Protein AF-K1RQH1-F1 (afdb_monomer_lite)

Secondary structure (DSSP, 8-state):
--TTS-EEEEEEEPPPTTS-TTTTTTEEEEEE--BTTB---PPPTTEEEEEES---PPPPP-PPPPPP-PPPPS---------HHHHHTTTT--TTEEEEES-EEEEEETTEEEEEE---TTTPPPPSS-PPSSEEEES-TT--SEEEEEEE---STT-EEEEEEEEEEGGGTEEEEEEEEETTSEEEEEETTEEEEEEE-TT--TTS-EEEEEEEETTEEEEE-

Radius of gyration: 27.25 Å; chains: 1; bounding box: 56×39×83 Å

Sequence (225 aa):
AKADNEVYVWETRGPDEGQEYNANYFKKISTVTPENGKYSVTIKPYSMITVSTLNISEPEFDVPQESDNKLLSLPYTDDFGYSDEFLSSRGNAPLYTTDEGGAFEVAEKNGEKVLVQKITKDIKANEWGGTPDPTTNFGDDRWYNYSVSADILTDGKDSYAGVGLRYILADSGRSGYSVTLYENGNWNFFGGKKKVLDGNIAHFDSSKWHNVKISALNNDITVSV

Foldseek 3Di:
DPLFAKKWKWKFAADDPPDDGRNRHGHGPDIFGDDVSDTDDDDDPRIDIDIGSDDDDRDDDPDPDPDPPDFDDPPDDDQLQDDPVVCVVPVQDDPAKDKLAADWGFDDDPNGTDTDRDDDPVNDDDDPDDGADTAMDGGDLPDAWWKDKDWDAADDDFGKDWDAANADDSNHRWGCWMKMATLQQKIFIDRTPDGDDIDGDPPDDNRDIDMWMWTDDHPDIDIDD

Structure (mmCIF, N/CA/C/O backbone):
data_AF-K1RQH1-F1
#
_entry.id   AF-K1RQH1-F1
#
loop_
_atom_site.group_PDB
_atom_site.id
_atom_site.type_symbol
_atom_site.label_atom_id
_atom_site.label_alt_id
_atom_site.label_comp_id
_atom_site.label_asym_id
_atom_site.label_entity_id
_atom_site.label_seq_id
_atom_site.pdbx_PDB_ins_code
_atom_site.Cartn_x
_atom_site.Cartn_y
_atom_site.Cartn_z
_atom_site.occupancy
_atom_site.B_iso_or_equiv
_atom_site.auth_seq_id
_atom_site.auth_comp_id
_atom_site.auth_asym_id
_atom_site.auth_atom_id
_atom_site.pdbx_PDB_model_num
ATOM 1 N N . ALA A 1 1 ? -9.404 2.839 48.503 1.00 55.34 1 ALA A N 1
ATOM 2 C CA . ALA A 1 1 ? -10.861 3.061 48.412 1.00 55.34 1 ALA A CA 1
ATOM 3 C C . ALA A 1 1 ? -11.430 3.085 49.826 1.00 55.34 1 ALA A C 1
ATOM 5 O O . ALA A 1 1 ? -10.992 2.271 50.632 1.00 55.34 1 ALA A O 1
ATOM 6 N N . LYS A 1 2 ? -12.318 4.029 50.166 1.00 65.19 2 LYS A N 1
ATOM 7 C CA . LYS A 1 2 ? -13.049 3.958 51.442 1.00 65.19 2 LYS A CA 1
ATOM 8 C C . LYS A 1 2 ? -14.088 2.848 51.299 1.00 65.19 2 LYS A C 1
ATOM 10 O O . LYS A 1 2 ? -14.784 2.829 50.290 1.00 65.19 2 LYS A O 1
ATOM 15 N N . ALA A 1 3 ? -14.144 1.924 52.256 1.00 68.62 3 ALA A N 1
ATOM 16 C CA . ALA A 1 3 ? -15.011 0.745 52.186 1.00 68.62 3 ALA A CA 1
ATOM 17 C C . ALA A 1 3 ? -16.508 1.095 52.060 1.00 68.62 3 ALA A C 1
ATOM 19 O O . ALA A 1 3 ? -17.267 0.269 51.564 1.00 68.62 3 ALA A O 1
ATOM 20 N N . ASP A 1 4 ? -16.882 2.327 52.422 1.00 80.81 4 ASP A N 1
ATOM 21 C CA . ASP A 1 4 ? -18.266 2.806 52.506 1.00 80.81 4 ASP A CA 1
ATOM 22 C C . ASP A 1 4 ? -18.721 3.658 51.306 1.00 80.81 4 ASP A C 1
ATOM 24 O O . ASP A 1 4 ? -19.845 4.154 51.295 1.00 80.81 4 ASP A O 1
ATOM 28 N N . ASN A 1 5 ? -17.862 3.882 50.306 1.00 87.94 5 ASN A N 1
ATOM 29 C CA . ASN A 1 5 ? -18.238 4.683 49.139 1.00 87.94 5 ASN A CA 1
ATOM 30 C C . ASN A 1 5 ? -19.144 3.888 48.193 1.00 87.94 5 ASN A C 1
ATOM 32 O O . ASN A 1 5 ? -18.933 2.700 47.985 1.00 87.94 5 ASN A O 1
ATOM 36 N N . GLU A 1 6 ? -20.089 4.551 47.530 1.00 93.44 6 GLU A N 1
ATOM 37 C CA . GLU A 1 6 ? -20.757 3.927 46.388 1.00 93.44 6 GLU A CA 1
ATOM 38 C C . GLU A 1 6 ? -19.758 3.609 45.264 1.00 93.44 6 GLU A C 1
ATOM 40 O O . GLU A 1 6 ? -18.753 4.304 45.063 1.00 93.44 6 GLU A O 1
ATOM 45 N N . VAL A 1 7 ? -20.042 2.536 44.530 1.00 94.31 7 VAL A N 1
ATOM 46 C CA . VAL A 1 7 ? -19.315 2.161 43.317 1.00 94.31 7 VAL A CA 1
ATOM 47 C C . VAL A 1 7 ? -20.244 2.205 42.118 1.00 94.31 7 VAL A C 1
ATOM 49 O O . VAL A 1 7 ? -21.423 1.864 42.194 1.00 94.31 7 VAL A O 1
ATOM 52 N N . TYR A 1 8 ? -19.692 2.593 40.982 1.00 95.25 8 TYR A N 1
ATOM 53 C CA . TYR A 1 8 ? -20.368 2.628 39.699 1.00 95.25 8 TYR A CA 1
ATOM 54 C C . TYR A 1 8 ? -19.934 1.415 38.892 1.00 95.25 8 TYR A C 1
ATOM 56 O O . TYR A 1 8 ? -18.738 1.144 38.740 1.00 95.25 8 TYR A O 1
ATOM 64 N N . VAL A 1 9 ? -20.925 0.677 38.410 1.00 95.81 9 VAL A N 1
ATOM 65 C CA . VAL A 1 9 ? -20.746 -0.548 37.641 1.00 95.81 9 VAL A CA 1
ATOM 66 C C . VAL A 1 9 ? -20.992 -0.222 36.179 1.00 95.81 9 VAL A C 1
ATOM 68 O O . VAL A 1 9 ? -22.087 0.199 35.795 1.00 95.81 9 VAL A O 1
ATOM 71 N N . TRP A 1 10 ? -19.959 -0.427 35.379 1.00 96.44 10 TRP A N 1
ATOM 72 C CA . TRP A 1 10 ? -19.958 -0.208 33.942 1.00 96.44 10 TRP A CA 1
ATOM 73 C C . TRP A 1 10 ? -19.873 -1.551 33.234 1.00 96.44 10 TRP A C 1
ATOM 75 O O . TRP A 1 10 ? -19.055 -2.388 33.613 1.00 96.44 10 TRP A O 1
ATOM 85 N N . GLU A 1 11 ? -20.706 -1.753 32.222 1.00 95.56 11 GLU A N 1
ATOM 86 C CA . GLU A 1 11 ? -20.748 -2.955 31.400 1.00 95.56 11 GLU A CA 1
ATOM 87 C C . GLU A 1 11 ? -20.271 -2.651 29.984 1.00 95.56 11 GLU A C 1
ATOM 89 O O . GLU A 1 11 ? -20.586 -1.620 29.396 1.00 95.56 11 GLU A O 1
ATOM 94 N N . THR A 1 12 ? -19.513 -3.584 29.425 1.00 95.25 12 THR A N 1
ATOM 95 C CA . THR A 1 12 ? -19.355 -3.732 27.981 1.00 95.25 12 THR A CA 1
ATOM 96 C C . THR A 1 12 ? -19.794 -5.135 27.609 1.00 95.25 12 THR A C 1
ATOM 98 O O . THR A 1 12 ? -19.252 -6.116 28.125 1.00 95.25 12 THR A O 1
ATOM 101 N N . ARG A 1 13 ? -20.786 -5.226 26.728 1.00 95.06 13 ARG A N 1
ATOM 102 C CA . ARG A 1 13 ? -21.344 -6.486 26.231 1.00 95.06 13 ARG A CA 1
ATOM 103 C C . ARG A 1 13 ? -21.736 -6.321 24.765 1.00 95.06 13 ARG A C 1
ATOM 105 O O . ARG A 1 13 ? -21.955 -5.203 24.305 1.00 95.06 13 ARG A O 1
ATOM 112 N N . GLY A 1 14 ? -21.822 -7.432 24.038 1.00 93.12 14 GLY A N 1
ATOM 113 C CA . GLY A 1 14 ? -22.425 -7.442 22.705 1.00 93.12 14 GLY A CA 1
ATOM 114 C C . GLY A 1 14 ? -23.906 -7.018 22.715 1.00 93.12 14 GLY A C 1
ATOM 115 O O . GLY A 1 14 ? -24.522 -6.919 23.786 1.00 93.12 14 GLY A O 1
ATOM 116 N N . PRO A 1 15 ? -24.483 -6.757 21.534 1.00 93.69 15 PRO A N 1
ATOM 117 C CA . PRO A 1 15 ? -25.890 -6.400 21.396 1.00 93.69 15 PRO A CA 1
ATOM 118 C C . PRO A 1 15 ? -26.807 -7.583 21.734 1.00 93.69 15 PRO A C 1
ATOM 120 O O . PRO A 1 15 ? -26.450 -8.743 21.523 1.00 93.69 15 PRO A O 1
ATOM 123 N N . ASP A 1 16 ? -27.999 -7.281 22.244 1.00 93.56 16 ASP A N 1
ATOM 124 C CA . ASP A 1 16 ? -29.121 -8.222 22.224 1.00 93.56 16 ASP A CA 1
ATOM 125 C C . ASP A 1 16 ? -29.748 -8.276 20.816 1.00 93.56 16 ASP A C 1
ATOM 127 O O . ASP A 1 16 ? -29.471 -7.434 19.959 1.00 93.56 16 ASP A O 1
ATOM 131 N N . GLU A 1 17 ? -30.607 -9.265 20.561 1.00 94.25 17 GLU A N 1
ATOM 132 C CA . GLU A 1 17 ? -31.289 -9.403 19.269 1.00 94.25 17 GLU A CA 1
ATOM 133 C C . GLU A 1 17 ? -32.070 -8.124 18.908 1.00 94.25 17 GLU A C 1
ATOM 135 O O . GLU A 1 17 ? -32.876 -7.625 19.694 1.00 94.25 17 GLU A O 1
ATOM 140 N N . GLY A 1 18 ? -31.811 -7.587 17.711 1.00 94.81 18 GLY A N 1
ATOM 141 C CA . GLY A 1 18 ? -32.443 -6.365 17.205 1.00 94.81 18 GLY A CA 1
ATOM 142 C C . GLY A 1 18 ? -31.829 -5.049 17.699 1.00 94.81 18 GLY A C 1
ATOM 143 O O . GLY A 1 18 ? -32.334 -3.990 17.335 1.00 94.81 18 GLY A O 1
ATOM 144 N N . GLN A 1 19 ? -30.764 -5.087 18.506 1.00 93.06 19 GLN A N 1
ATOM 145 C CA . GLN A 1 19 ? -30.008 -3.891 18.881 1.00 93.06 19 GLN A CA 1
ATOM 146 C C . GLN A 1 19 ? -28.896 -3.574 17.873 1.00 93.06 19 GLN A C 1
ATOM 148 O O . GLN A 1 19 ? -28.328 -4.469 17.248 1.00 93.06 19 GLN A O 1
ATOM 153 N N . GLU A 1 20 ? -28.539 -2.291 17.786 1.00 88.69 20 GLU A N 1
ATOM 154 C CA . GLU A 1 20 ? -27.320 -1.832 17.112 1.00 88.69 20 GLU A CA 1
ATOM 155 C C . GLU A 1 20 ? -26.074 -2.490 17.718 1.00 88.69 20 GLU A C 1
ATOM 157 O O . GLU A 1 20 ? -26.022 -2.735 18.927 1.00 88.69 20 GLU A O 1
ATOM 162 N N . TYR A 1 21 ? -25.041 -2.724 16.903 1.00 86.94 21 TYR A N 1
ATOM 163 C CA . TYR A 1 21 ? -23.868 -3.522 17.291 1.00 86.94 21 TYR A CA 1
ATOM 164 C C . TYR A 1 21 ? -23.145 -3.022 18.559 1.00 86.94 21 TYR A C 1
ATOM 166 O O . TYR A 1 21 ? -22.514 -3.807 19.268 1.00 86.94 21 TYR A O 1
ATOM 174 N N . ASN A 1 22 ? -23.237 -1.723 18.858 1.00 87.56 22 ASN A N 1
ATOM 175 C CA . ASN A 1 22 ? -22.587 -1.057 19.986 1.00 87.56 22 ASN A CA 1
ATOM 176 C C . ASN A 1 22 ? -23.551 -0.671 21.127 1.00 87.56 22 ASN A C 1
ATOM 178 O O . ASN A 1 22 ? -23.138 0.034 22.049 1.00 87.56 22 ASN A O 1
ATOM 182 N N . ALA A 1 23 ? -24.811 -1.123 21.112 1.00 90.62 23 ALA A N 1
ATOM 183 C CA . ALA A 1 23 ? -25.846 -0.667 22.049 1.00 90.62 23 ALA A CA 1
ATOM 184 C C . ALA A 1 23 ? -25.471 -0.820 23.538 1.00 90.62 23 ALA A C 1
ATOM 186 O O . ALA A 1 23 ? -25.863 0.007 24.362 1.00 90.62 23 ALA A O 1
ATOM 187 N N . ASN A 1 24 ? -24.677 -1.842 23.876 1.00 92.44 24 ASN A N 1
ATOM 188 C CA . ASN A 1 24 ? -24.220 -2.134 25.239 1.00 92.44 24 ASN A CA 1
ATOM 189 C C . ASN A 1 24 ? -22.718 -1.841 25.448 1.00 92.44 24 ASN A C 1
ATOM 191 O O . ASN A 1 24 ? -22.107 -2.360 26.387 1.00 92.44 24 ASN A O 1
ATOM 195 N N . TYR A 1 25 ? -22.098 -1.040 24.574 1.00 91.75 25 TYR A N 1
ATOM 196 C CA . TYR A 1 25 ? -20.694 -0.652 24.700 1.00 91.75 25 TYR A CA 1
ATOM 197 C C . TYR A 1 25 ? -20.517 0.411 25.791 1.00 91.75 25 TYR A C 1
ATOM 199 O O . TYR A 1 25 ? -21.088 1.497 25.707 1.00 91.75 25 TYR A O 1
ATOM 207 N N . PHE A 1 26 ? -19.712 0.085 26.807 1.00 93.31 26 PHE A N 1
ATOM 208 C CA . PHE A 1 26 ? -19.302 0.980 27.894 1.00 93.31 26 PHE A CA 1
ATOM 209 C C . PHE A 1 26 ? -20.457 1.747 28.577 1.00 93.31 26 PHE A C 1
ATOM 211 O O . PHE A 1 26 ? -20.407 2.962 28.763 1.00 93.31 26 PHE A O 1
ATOM 218 N N . LYS A 1 27 ? -21.506 1.025 28.984 1.00 92.31 27 LYS A N 1
ATOM 219 C CA . LYS A 1 27 ? -22.708 1.588 29.619 1.00 92.31 27 LYS A CA 1
ATOM 220 C C . LYS A 1 27 ? -22.644 1.507 31.137 1.00 92.31 27 LYS A C 1
ATOM 222 O O . LYS A 1 27 ? -22.298 0.467 31.696 1.00 92.31 27 LYS A O 1
ATOM 227 N N . LYS A 1 28 ? -23.049 2.569 31.835 1.00 94.38 28 LYS A N 1
ATOM 228 C CA . LYS A 1 28 ? -23.265 2.507 33.288 1.00 94.38 28 LYS A CA 1
ATOM 229 C C . LYS A 1 28 ? -24.560 1.746 33.566 1.00 94.38 28 LYS A C 1
ATOM 231 O O . LYS A 1 28 ? -25.640 2.244 33.271 1.00 94.38 28 LYS A O 1
ATOM 236 N N . ILE A 1 29 ? -24.460 0.559 34.157 1.00 94.56 29 ILE A N 1
ATOM 237 C CA . ILE A 1 29 ? -25.626 -0.311 34.387 1.00 94.56 29 ILE A CA 1
ATOM 238 C C . ILE A 1 29 ? -26.188 -0.214 35.805 1.00 94.56 29 ILE A C 1
ATOM 240 O O . ILE A 1 29 ? -27.363 -0.501 36.019 1.00 94.56 29 ILE A O 1
ATOM 244 N N . SER A 1 30 ? -25.372 0.191 36.782 1.00 94.06 30 SER A N 1
ATOM 245 C CA . SER A 1 30 ? -25.839 0.379 38.158 1.00 94.06 30 SER A CA 1
ATOM 246 C C . SER A 1 30 ? -24.887 1.228 38.995 1.00 94.06 30 SER A C 1
ATOM 248 O O . SER A 1 30 ? -23.689 1.313 38.719 1.00 94.06 30 SER A O 1
ATOM 250 N N . THR A 1 31 ? -25.418 1.778 40.081 1.00 95.12 31 THR A N 1
ATOM 251 C CA . THR A 1 31 ? -24.647 2.277 41.224 1.00 95.12 31 THR A CA 1
ATOM 252 C C . THR A 1 31 ? -24.932 1.354 42.408 1.00 95.12 31 THR A C 1
ATOM 254 O O . THR A 1 31 ? -26.093 1.037 42.659 1.00 95.12 31 THR A O 1
ATOM 257 N N . VAL A 1 32 ? -23.895 0.898 43.111 1.00 94.69 32 VAL A N 1
ATOM 258 C CA . VAL A 1 32 ? -24.011 -0.031 44.243 1.00 94.69 32 VAL A CA 1
ATOM 259 C C . VAL A 1 32 ? -23.453 0.627 45.496 1.00 94.69 32 VAL A C 1
ATOM 261 O O . VAL A 1 32 ? -22.275 0.982 45.553 1.00 94.69 32 VAL A O 1
ATOM 264 N N . THR A 1 33 ? -24.295 0.750 46.516 1.00 93.50 33 THR A N 1
ATOM 265 C CA . THR A 1 33 ? -23.893 1.162 47.865 1.00 93.50 33 THR A CA 1
ATOM 266 C C . THR A 1 33 ? -23.486 -0.081 48.660 1.00 93.50 33 THR A C 1
ATOM 268 O O . THR A 1 33 ? -24.190 -1.090 48.588 1.00 93.50 33 THR A O 1
ATOM 271 N N . PRO A 1 34 ? -22.365 -0.061 49.397 1.00 91.81 34 PRO A N 1
ATOM 272 C CA . PRO A 1 34 ? -21.925 -1.223 50.159 1.00 91.81 34 PRO A CA 1
ATOM 273 C C . PRO A 1 34 ? -22.850 -1.503 51.349 1.00 91.81 34 PRO A C 1
ATOM 275 O O . PRO A 1 34 ? -23.208 -0.599 52.101 1.00 91.81 34 PRO A O 1
ATOM 278 N N . GLU A 1 35 ? -23.155 -2.777 51.584 1.00 91.19 35 GLU A N 1
ATOM 279 C CA . GLU A 1 35 ? -23.850 -3.251 52.783 1.00 91.19 35 GLU A CA 1
ATOM 280 C C . GLU A 1 35 ? -22.853 -3.991 53.678 1.00 91.19 35 GLU A C 1
ATOM 282 O O . GLU A 1 35 ? -22.212 -4.954 53.251 1.00 91.19 35 GLU A O 1
ATOM 287 N N . ASN A 1 36 ? -22.684 -3.538 54.925 1.00 88.94 36 ASN A N 1
ATOM 288 C CA . ASN A 1 36 ? -21.682 -4.079 55.856 1.00 88.94 36 ASN A CA 1
ATOM 289 C C . ASN A 1 36 ? -20.262 -4.147 55.243 1.00 88.94 36 ASN A C 1
ATOM 291 O O . ASN A 1 36 ? -19.540 -5.130 55.428 1.00 88.94 36 ASN A O 1
ATOM 295 N N . GLY A 1 37 ? -19.884 -3.125 54.463 1.00 87.06 37 GLY A N 1
ATOM 296 C CA . GLY A 1 37 ? -18.588 -3.039 53.778 1.00 87.06 37 GLY A CA 1
ATOM 297 C C . GLY A 1 37 ? -18.417 -3.996 52.589 1.00 87.06 37 GLY A C 1
ATOM 298 O O . GLY A 1 37 ? -17.288 -4.215 52.147 1.00 87.06 37 GLY A O 1
ATOM 299 N N . LYS A 1 38 ? -19.503 -4.597 52.081 1.00 89.88 38 LYS A N 1
ATOM 300 C CA . LYS A 1 38 ? -19.486 -5.532 50.947 1.00 89.88 38 LYS A CA 1
ATOM 301 C C . LYS A 1 38 ? -20.339 -5.022 49.791 1.00 89.88 38 LYS A C 1
ATOM 303 O O . LYS A 1 38 ? -21.407 -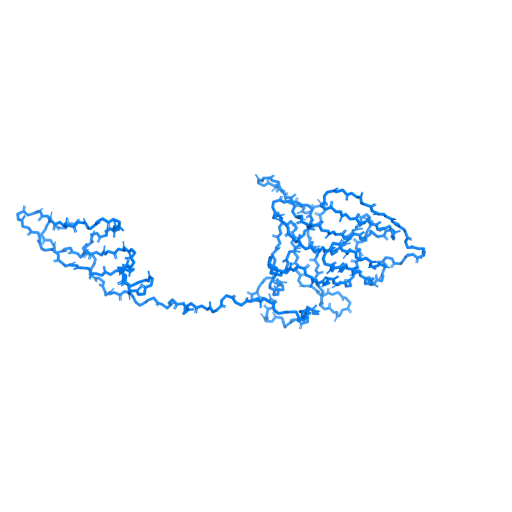4.459 49.999 1.00 89.88 38 LYS A O 1
ATOM 308 N N . TYR A 1 39 ? -19.884 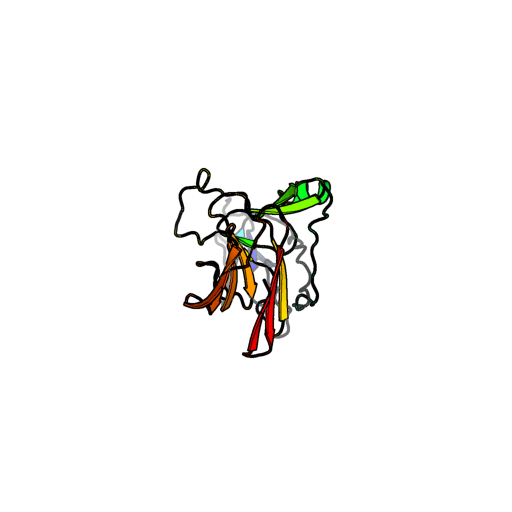-5.296 48.573 1.00 89.81 39 TYR A N 1
ATOM 309 C CA . TYR A 1 39 ? -20.615 -5.030 47.334 1.00 89.81 39 TYR A CA 1
ATOM 310 C C . TYR A 1 39 ? -21.079 -6.355 46.732 1.00 89.81 39 TYR A C 1
ATOM 312 O O . TYR A 1 39 ? -20.361 -7.354 46.807 1.00 89.81 39 TYR A O 1
ATOM 320 N N . SER A 1 40 ? -22.250 -6.352 46.102 1.00 92.06 40 SER A N 1
ATOM 321 C CA . SER A 1 40 ? -22.748 -7.473 45.308 1.00 92.06 40 SER A CA 1
ATOM 322 C C . SER A 1 40 ? -23.081 -6.972 43.909 1.00 92.06 40 SER A C 1
ATOM 324 O O . SER A 1 40 ? -23.804 -5.990 43.759 1.00 92.06 40 SER A O 1
ATOM 326 N N . VAL A 1 41 ? -22.528 -7.623 42.888 1.00 90.94 41 VAL A N 1
ATOM 327 C CA . VAL A 1 41 ? -22.751 -7.287 41.478 1.00 90.94 41 VAL A CA 1
ATOM 328 C C . VAL A 1 41 ? -23.071 -8.578 40.736 1.00 90.94 41 VAL A C 1
ATOM 330 O O . VAL A 1 41 ? -22.334 -9.556 40.847 1.00 90.94 41 VAL A O 1
ATOM 333 N N . THR A 1 42 ? -24.170 -8.586 39.982 1.00 92.12 42 THR A N 1
ATOM 334 C CA . THR A 1 42 ? -24.527 -9.713 39.110 1.00 92.12 42 THR A CA 1
ATOM 335 C C . THR A 1 42 ? -23.968 -9.458 37.721 1.00 92.12 42 THR A C 1
ATOM 337 O O . THR A 1 42 ? -24.266 -8.433 37.114 1.00 92.12 42 THR A O 1
ATOM 340 N N . ILE A 1 43 ? -23.168 -10.394 37.219 1.00 92.44 43 ILE A N 1
ATOM 341 C CA . ILE A 1 43 ? -22.522 -10.289 35.911 1.00 92.44 43 ILE A CA 1
ATOM 342 C C . ILE A 1 43 ? -23.300 -11.159 34.926 1.00 92.44 43 ILE A C 1
ATOM 344 O O . ILE A 1 43 ? -23.444 -12.364 35.144 1.00 92.44 43 ILE A O 1
ATOM 348 N N . LYS A 1 44 ? -23.821 -10.554 33.855 1.00 92.88 44 LYS A N 1
ATOM 349 C CA . LYS A 1 44 ? -24.454 -11.307 32.767 1.00 92.88 44 LYS A CA 1
ATOM 350 C C . LYS A 1 44 ? -23.391 -12.114 31.997 1.00 92.88 44 LYS A C 1
ATOM 352 O O . LYS A 1 44 ? -22.224 -11.716 31.962 1.00 92.88 44 LYS A O 1
ATOM 357 N N . PRO A 1 45 ? -23.757 -13.243 31.363 1.00 94.25 45 PRO A N 1
ATOM 358 C CA . PRO A 1 45 ? -22.854 -13.942 30.454 1.00 94.25 45 PRO A CA 1
ATOM 359 C C . PRO A 1 45 ? -22.328 -13.012 29.353 1.00 94.25 45 PRO A C 1
ATOM 361 O O . PRO A 1 45 ? -23.057 -12.146 28.874 1.00 94.25 45 PRO A O 1
ATOM 364 N N . TYR A 1 46 ? -21.077 -13.223 28.933 1.00 94.19 46 TYR A N 1
ATOM 365 C CA . TYR A 1 46 ? -20.412 -12.448 27.873 1.00 94.19 46 TYR A CA 1
ATOM 366 C C . TYR A 1 46 ? -20.268 -10.939 28.159 1.00 94.19 46 TYR A C 1
ATOM 368 O O . TYR A 1 46 ? -20.089 -10.153 27.230 1.00 94.19 46 TYR A O 1
ATOM 376 N N . SER A 1 47 ? -20.311 -10.538 29.433 1.00 96.19 47 SER A N 1
ATOM 377 C CA . SER A 1 47 ? -20.045 -9.163 29.871 1.00 96.19 47 SER A CA 1
ATOM 378 C C . SER A 1 47 ? -18.620 -8.979 30.382 1.00 96.19 47 SER A C 1
ATOM 380 O O . SER A 1 47 ? -18.090 -9.814 31.116 1.00 96.19 47 SER A O 1
ATOM 382 N N . MET A 1 48 ? -18.050 -7.814 30.092 1.00 96.75 48 MET A N 1
ATOM 383 C CA . MET A 1 48 ? -16.934 -7.238 30.837 1.00 96.75 48 MET A CA 1
ATOM 384 C C . MET A 1 48 ? -17.479 -6.163 31.783 1.00 96.75 48 MET A C 1
ATOM 386 O O . MET A 1 48 ? -18.238 -5.297 31.351 1.00 96.75 48 MET A O 1
ATOM 390 N N . ILE A 1 49 ? -17.100 -6.217 33.064 1.00 96.50 49 ILE A N 1
ATOM 391 C CA . ILE A 1 49 ? -17.578 -5.289 34.096 1.00 96.50 49 ILE A CA 1
ATOM 392 C C . ILE A 1 49 ? -16.414 -4.510 34.706 1.00 96.50 49 ILE A C 1
ATOM 394 O O . ILE A 1 49 ? -15.434 -5.102 35.157 1.00 96.50 49 ILE A O 1
ATOM 398 N N . THR A 1 50 ? -16.574 -3.192 34.805 1.00 95.62 50 THR A N 1
ATOM 399 C CA . THR A 1 50 ? -15.697 -2.306 35.579 1.00 95.62 50 THR A CA 1
ATOM 400 C C . THR A 1 50 ? -16.461 -1.778 36.783 1.00 95.62 50 THR A C 1
ATOM 402 O O . THR A 1 50 ? -17.488 -1.119 36.635 1.00 95.62 50 THR A O 1
ATOM 405 N N . VAL A 1 51 ? -15.947 -2.036 37.984 1.00 94.75 51 VAL A N 1
ATOM 406 C CA . VAL A 1 51 ? -16.477 -1.490 39.240 1.00 94.75 51 VAL A CA 1
ATOM 407 C C . VAL A 1 51 ? -15.508 -0.428 39.740 1.00 94.75 51 VAL A C 1
ATOM 409 O O . VAL A 1 51 ? -14.345 -0.729 40.006 1.00 94.75 51 VAL A O 1
ATOM 412 N N . SER A 1 52 ? -15.962 0.819 39.849 1.00 93.25 52 SER A N 1
ATOM 413 C CA . SER A 1 52 ? -15.093 1.945 40.207 1.00 93.25 52 SER A CA 1
ATOM 414 C C . SER A 1 52 ? -15.791 2.937 41.124 1.00 93.25 52 SER A C 1
ATOM 416 O O . SER A 1 52 ? -16.983 3.179 40.992 1.00 93.25 52 SER A O 1
ATOM 418 N N . THR A 1 53 ? -15.045 3.570 42.027 1.00 92.81 53 THR A N 1
ATOM 419 C CA . THR A 1 53 ? -15.537 4.715 42.814 1.00 92.81 53 THR A CA 1
ATOM 420 C C . THR A 1 53 ? -15.494 6.031 42.030 1.00 92.81 53 THR A C 1
ATOM 422 O O . THR A 1 53 ? -15.879 7.071 42.558 1.00 92.81 53 THR A O 1
ATOM 425 N N . LEU A 1 54 ? -14.955 6.030 40.805 1.00 92.75 54 LEU A N 1
ATOM 426 C CA . LEU A 1 54 ? -14.918 7.217 39.954 1.00 92.75 54 LEU A CA 1
ATOM 427 C C . LEU A 1 54 ? -16.311 7.494 39.392 1.00 92.75 54 LEU A C 1
ATOM 429 O O . LEU A 1 54 ? -16.827 6.718 38.587 1.00 92.75 54 LEU A O 1
ATOM 433 N N . ASN A 1 55 ? -16.897 8.615 39.813 1.00 91.19 55 ASN A N 1
ATOM 434 C CA . ASN A 1 55 ? -18.167 9.090 39.286 1.00 91.19 55 ASN A CA 1
ATOM 435 C C . ASN A 1 55 ? -17.926 9.900 38.017 1.00 91.19 55 ASN A C 1
ATOM 437 O O . ASN A 1 55 ? -17.611 11.088 38.083 1.00 91.19 55 ASN A O 1
ATOM 441 N N . ILE A 1 56 ? -18.044 9.241 36.873 1.00 91.62 56 ILE A N 1
ATOM 442 C CA . ILE A 1 56 ? -17.988 9.891 35.567 1.00 91.62 56 ILE A CA 1
ATOM 443 C C . ILE A 1 56 ? -19.363 9.820 34.906 1.00 91.62 56 ILE A C 1
ATOM 445 O O . ILE A 1 56 ? -20.150 8.904 35.172 1.00 91.62 56 ILE A O 1
ATOM 449 N N . SER A 1 57 ? -19.655 10.793 34.050 1.00 89.44 57 SER A N 1
ATOM 450 C CA . SER A 1 57 ? -20.749 10.674 33.093 1.00 89.44 57 SER A CA 1
ATOM 451 C C . SER A 1 57 ? -20.409 9.616 32.049 1.00 89.44 57 SER A C 1
ATOM 453 O O . SER A 1 57 ? -19.239 9.291 31.836 1.00 89.44 57 SER A O 1
ATOM 455 N N . GLU A 1 58 ? -21.434 9.076 31.397 1.00 87.00 58 GLU A N 1
ATOM 456 C CA . GLU A 1 58 ? -21.213 8.226 30.235 1.00 87.00 58 GLU A CA 1
ATOM 457 C C . GLU A 1 58 ? -20.480 9.038 29.156 1.00 87.00 58 GLU A C 1
ATOM 459 O O . GLU A 1 58 ? -20.917 10.152 28.852 1.00 87.00 58 GLU A O 1
ATOM 464 N N . PRO A 1 59 ? -19.332 8.560 28.651 1.00 84.25 59 PRO A N 1
ATOM 465 C CA . PRO A 1 59 ? -18.613 9.271 27.609 1.00 84.25 59 PRO A CA 1
ATOM 466 C C . PRO A 1 59 ? -19.406 9.218 26.304 1.00 84.25 59 PRO A C 1
ATOM 468 O O . PRO A 1 59 ? -19.906 8.167 25.906 1.00 84.25 59 PRO A O 1
ATOM 471 N N . GLU A 1 60 ? -19.477 10.353 25.616 1.00 82.19 60 GLU A N 1
ATOM 472 C CA . GLU A 1 60 ? -19.869 10.364 24.215 1.00 82.19 60 GLU A CA 1
ATOM 473 C C . GLU A 1 60 ? -18.683 9.877 23.390 1.00 82.19 60 GLU A C 1
ATOM 475 O O . GLU A 1 60 ? -17.579 10.424 23.460 1.00 82.19 60 GLU A O 1
ATOM 480 N N . PHE A 1 61 ? -18.910 8.816 22.629 1.00 78.81 61 PHE A N 1
ATOM 481 C CA . PHE A 1 61 ? -17.957 8.356 21.641 1.00 78.81 61 PHE A CA 1
ATOM 482 C C . PHE A 1 61 ? -18.373 8.949 20.301 1.00 78.81 61 PHE A C 1
ATOM 484 O O . PHE A 1 61 ? -19.454 8.636 19.802 1.00 78.81 61 PHE A O 1
ATOM 491 N N . ASP A 1 62 ? -17.510 9.774 19.712 1.00 73.94 62 ASP A N 1
ATOM 492 C CA . ASP A 1 62 ? -17.614 10.151 18.302 1.00 73.94 62 ASP A CA 1
ATOM 493 C C . ASP A 1 62 ? -17.174 8.948 17.460 1.00 73.94 62 ASP A C 1
ATOM 495 O O . ASP A 1 62 ? -16.052 8.871 16.957 1.00 73.94 62 ASP A O 1
ATOM 499 N N . VAL A 1 63 ? -18.014 7.911 17.452 1.00 69.44 63 VAL A N 1
ATOM 500 C CA . VAL A 1 63 ? -17.792 6.735 16.619 1.00 69.44 63 VAL A CA 1
ATOM 501 C C . VAL A 1 63 ? -18.214 7.144 15.217 1.00 69.44 63 VAL A C 1
ATOM 503 O O . VAL A 1 63 ? -19.390 7.473 15.032 1.00 69.44 63 VAL A O 1
ATOM 506 N N . PRO A 1 64 ? -17.303 7.120 14.227 1.00 63.25 64 PRO A N 1
ATOM 507 C CA . PRO A 1 64 ? -17.699 7.318 12.848 1.00 63.25 64 PRO A CA 1
ATOM 508 C C . PRO A 1 64 ? -18.842 6.357 12.548 1.00 63.25 64 PRO A C 1
ATOM 510 O O . PRO A 1 64 ? -18.748 5.168 12.867 1.00 63.25 64 PRO A O 1
ATOM 513 N N . GLN A 1 65 ? -19.927 6.874 11.973 1.00 67.75 65 GLN A N 1
ATOM 514 C CA . GLN A 1 65 ? -21.001 6.020 11.488 1.00 67.75 65 GLN A CA 1
ATOM 515 C C . GLN A 1 65 ? -20.379 4.929 10.612 1.00 67.75 65 GLN A C 1
ATOM 517 O O . GLN A 1 65 ? -19.435 5.220 9.867 1.00 67.75 65 GLN A O 1
ATOM 522 N N . GLU A 1 66 ? -20.882 3.692 10.710 1.00 67.69 66 GLU A N 1
ATOM 523 C CA . GLU A 1 66 ? -20.478 2.642 9.777 1.00 67.69 66 GLU A CA 1
ATOM 524 C C . GLU A 1 66 ? -20.533 3.218 8.362 1.00 67.69 66 GLU A C 1
ATOM 526 O O . GLU A 1 66 ? -21.569 3.692 7.892 1.00 67.69 66 GLU A O 1
ATOM 531 N N . SER A 1 67 ? -19.368 3.264 7.725 1.00 67.75 67 SER A N 1
ATOM 532 C CA . SER A 1 67 ? -19.268 3.724 6.353 1.00 67.75 67 SER A CA 1
ATOM 533 C C . SER A 1 67 ? -19.523 2.538 5.440 1.00 67.75 67 SER A C 1
ATOM 535 O O . SER A 1 67 ? -19.108 1.414 5.731 1.00 67.75 67 SER A O 1
ATOM 537 N N . ASP A 1 68 ? -20.206 2.785 4.324 1.00 74.94 68 ASP A N 1
ATOM 538 C CA . ASP A 1 68 ? -20.347 1.775 3.285 1.00 74.94 68 ASP A CA 1
ATOM 539 C C . ASP A 1 68 ? -18.952 1.254 2.900 1.00 74.94 68 ASP A C 1
ATOM 541 O O . ASP A 1 68 ? -18.088 2.033 2.487 1.00 74.94 68 ASP A O 1
ATOM 545 N N . ASN A 1 69 ? -18.742 -0.063 2.968 1.00 78.50 69 ASN A N 1
ATOM 546 C CA . ASN A 1 69 ? -17.499 -0.701 2.528 1.00 78.50 69 ASN A CA 1
ATOM 547 C C . ASN A 1 69 ? -17.414 -0.731 0.986 1.00 78.50 69 ASN A C 1
ATOM 549 O O . ASN A 1 69 ? -17.573 -1.775 0.337 1.00 78.50 69 ASN A O 1
ATOM 553 N N . LYS A 1 70 ? -17.226 0.450 0.389 1.00 84.56 70 LYS A N 1
ATOM 554 C CA . LYS A 1 70 ? -17.172 0.657 -1.061 1.00 84.56 70 LYS A CA 1
ATOM 555 C C . LYS A 1 70 ? -15.829 0.215 -1.624 1.00 84.56 70 LYS A C 1
ATOM 557 O O . LYS A 1 70 ? -14.787 0.360 -0.997 1.00 84.56 70 LYS A O 1
ATOM 562 N N . LEU A 1 71 ? -15.886 -0.325 -2.836 1.00 87.44 71 LEU A N 1
ATOM 563 C CA . LEU A 1 71 ? -14.705 -0.611 -3.642 1.00 87.44 71 LEU A CA 1
ATOM 564 C C . LEU A 1 71 ? -14.009 0.695 -4.022 1.00 87.44 71 LEU A C 1
ATOM 566 O O . LEU A 1 71 ? -14.679 1.643 -4.454 1.00 87.44 71 LEU A O 1
ATOM 570 N N . LEU A 1 72 ? -12.677 0.715 -3.953 1.00 90.38 72 LEU A N 1
ATOM 571 C CA . LEU A 1 72 ? -11.917 1.777 -4.603 1.00 90.38 72 LEU A CA 1
ATOM 572 C C . LEU A 1 72 ? -12.189 1.710 -6.112 1.00 90.38 72 LEU A C 1
ATOM 574 O O . LEU A 1 72 ? -12.013 0.670 -6.754 1.00 90.38 72 LEU A O 1
ATOM 578 N N . SER A 1 73 ? -12.704 2.808 -6.663 1.00 91.62 73 SER A N 1
ATOM 579 C CA . SER A 1 73 ? -13.143 2.853 -8.056 1.00 91.62 73 SER A CA 1
ATOM 580 C C . SER A 1 73 ? -11.954 2.963 -9.004 1.00 91.62 73 SER A C 1
ATOM 582 O O . SER A 1 73 ? -10.991 3.673 -8.729 1.00 91.62 73 SER A O 1
ATOM 584 N N . LEU A 1 74 ? -12.055 2.278 -10.143 1.00 94.00 74 LEU A N 1
ATOM 585 C CA . LEU A 1 74 ? -11.125 2.410 -11.259 1.00 94.00 74 LEU A CA 1
ATOM 586 C C . LEU A 1 74 ? -11.779 3.229 -12.390 1.00 94.00 74 LEU A C 1
ATOM 588 O O . LEU A 1 74 ? -12.980 3.068 -12.624 1.00 94.00 74 LEU A O 1
ATOM 592 N N . PRO A 1 75 ? -11.015 4.058 -13.124 1.00 95.50 75 PRO A N 1
ATOM 593 C CA . PRO A 1 75 ? -9.576 4.273 -12.972 1.00 95.50 75 PRO A CA 1
ATOM 594 C C . PRO A 1 75 ? -9.232 5.131 -11.744 1.00 95.50 75 PRO A C 1
ATOM 596 O O . PRO A 1 75 ? -9.948 6.072 -11.415 1.00 95.50 75 PRO A O 1
ATOM 599 N N . TYR A 1 76 ? -8.104 4.813 -11.113 1.00 95.94 76 TYR A N 1
ATOM 600 C CA . TYR A 1 76 ? -7.413 5.693 -10.175 1.00 95.94 76 TYR A CA 1
ATOM 601 C C . TYR A 1 76 ? -6.106 6.157 -10.821 1.00 95.94 76 TYR A C 1
ATOM 603 O O . TYR A 1 76 ? -5.455 5.390 -11.535 1.00 95.94 76 TYR A O 1
ATOM 611 N N . THR A 1 77 ? -5.735 7.413 -10.603 1.00 96.31 77 THR A N 1
ATOM 612 C CA . THR A 1 77 ? -4.487 8.003 -11.095 1.00 96.31 77 THR A CA 1
ATOM 613 C C . THR A 1 77 ? -3.972 8.967 -10.042 1.00 96.31 77 THR A C 1
ATOM 615 O O . THR A 1 77 ? -4.762 9.687 -9.434 1.00 96.31 77 THR A O 1
ATOM 618 N N . ASP A 1 78 ? -2.661 8.963 -9.847 1.00 96.62 78 ASP A N 1
ATOM 619 C CA . ASP A 1 78 ? -1.954 9.866 -8.951 1.00 96.62 78 ASP A CA 1
ATOM 620 C C . ASP A 1 78 ? -0.700 10.355 -9.678 1.00 96.62 78 ASP A C 1
ATOM 622 O O . ASP A 1 78 ? 0.106 9.544 -10.136 1.00 96.62 78 ASP A O 1
ATOM 626 N N . ASP A 1 79 ? -0.585 11.669 -9.848 1.00 96.62 79 ASP A N 1
ATOM 627 C CA . ASP A 1 79 ? 0.589 12.334 -10.421 1.00 96.62 79 ASP A CA 1
ATOM 628 C C . ASP A 1 79 ? 1.565 12.813 -9.334 1.00 96.62 79 ASP A C 1
ATOM 630 O O . ASP A 1 79 ? 2.588 13.422 -9.640 1.00 96.62 79 ASP A O 1
ATOM 634 N N . PHE A 1 80 ? 1.245 12.547 -8.062 1.00 97.94 80 PHE A N 1
ATOM 635 C CA . PHE A 1 80 ? 1.971 12.979 -6.873 1.00 97.94 80 PHE A CA 1
ATOM 636 C C . PHE A 1 80 ? 2.093 14.505 -6.713 1.00 97.94 80 PHE A C 1
ATOM 638 O O . PHE A 1 80 ? 2.862 14.982 -5.871 1.00 97.94 80 PHE A O 1
ATOM 645 N N . GLY A 1 81 ? 1.292 15.289 -7.444 1.00 97.12 81 GLY A N 1
ATOM 646 C CA . GLY A 1 81 ? 1.255 16.757 -7.446 1.00 97.12 81 GLY A CA 1
ATOM 647 C C . GLY A 1 81 ? 0.658 17.396 -6.183 1.00 97.12 81 GLY A C 1
ATOM 648 O O . GLY A 1 81 ? 0.010 18.442 -6.249 1.00 97.12 81 GLY A O 1
ATOM 649 N N . TYR A 1 82 ? 0.849 16.779 -5.019 1.00 97.56 82 TYR A N 1
ATOM 650 C CA . TYR A 1 82 ? 0.308 17.220 -3.736 1.00 97.56 82 TYR A CA 1
ATOM 651 C C . TYR A 1 82 ? 0.879 18.569 -3.278 1.00 97.56 82 TYR A C 1
ATOM 653 O O . TYR A 1 82 ? 2.030 18.901 -3.562 1.00 97.56 82 TYR A O 1
ATOM 661 N N . SER A 1 83 ? 0.116 19.339 -2.496 1.00 97.38 83 SER A N 1
ATOM 662 C CA . SER A 1 83 ? 0.624 20.5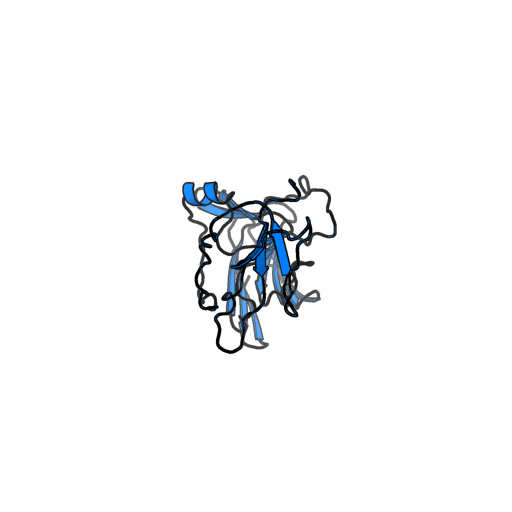64 -1.859 1.00 97.38 83 SER A CA 1
ATOM 663 C C . SER A 1 83 ? 1.651 20.258 -0.760 1.00 97.38 83 SER A C 1
ATOM 665 O O . SER A 1 83 ? 1.652 19.178 -0.170 1.00 97.38 83 SER A O 1
ATOM 667 N N . ASP A 1 84 ? 2.510 21.225 -0.434 1.00 96.44 84 ASP A N 1
ATOM 668 C CA . ASP A 1 84 ? 3.508 21.055 0.636 1.00 96.44 84 ASP A CA 1
ATOM 669 C C . ASP A 1 84 ? 2.851 20.904 2.016 1.00 96.44 84 ASP A C 1
ATOM 671 O O . ASP A 1 84 ? 3.328 20.159 2.870 1.00 96.44 84 ASP A O 1
ATOM 675 N N . GLU A 1 85 ? 1.709 21.562 2.234 1.00 97.88 85 GLU A N 1
ATOM 676 C CA . GLU A 1 85 ? 0.895 21.382 3.440 1.00 97.88 85 GLU A CA 1
ATOM 677 C C . GLU A 1 85 ? 0.377 19.941 3.546 1.00 97.88 85 GLU A C 1
ATOM 679 O O . GLU A 1 85 ? 0.483 19.310 4.599 1.00 97.88 85 GLU A O 1
ATOM 684 N N . PHE A 1 86 ? -0.114 19.381 2.435 1.00 97.56 86 PHE A N 1
ATOM 685 C CA . PHE A 1 86 ? -0.578 18.000 2.399 1.00 97.56 86 PHE A CA 1
ATOM 686 C C . PHE A 1 86 ? 0.556 17.028 2.744 1.00 97.56 86 PHE A C 1
ATOM 688 O O . PHE A 1 86 ? 0.389 16.185 3.628 1.00 97.56 86 PHE A O 1
ATOM 695 N N . LEU A 1 87 ? 1.715 17.178 2.097 1.00 97.62 87 LEU A N 1
ATOM 696 C CA . LEU A 1 87 ? 2.866 16.296 2.295 1.00 97.62 87 LEU A CA 1
ATOM 697 C C . LEU A 1 87 ? 3.469 16.431 3.698 1.00 97.62 87 LEU A C 1
ATOM 699 O O . LEU A 1 87 ? 3.730 15.419 4.350 1.00 97.62 87 LEU A O 1
ATOM 703 N N . SER A 1 88 ? 3.624 17.655 4.209 1.00 96.62 88 SER A N 1
ATOM 704 C CA . SER A 1 88 ? 4.186 17.890 5.548 1.00 96.62 88 SER A CA 1
ATOM 705 C C . SER A 1 88 ? 3.326 17.287 6.659 1.00 96.62 88 SER A C 1
ATOM 707 O O . SER A 1 88 ? 3.866 16.724 7.610 1.00 96.62 88 SER A O 1
ATOM 709 N N . SER A 1 89 ? 1.997 17.302 6.507 1.00 97.19 89 SER A N 1
ATOM 710 C CA . SER A 1 89 ? 1.075 16.645 7.446 1.00 97.19 89 SER A CA 1
ATOM 711 C C . SER A 1 89 ? 1.153 15.110 7.436 1.00 97.19 89 SER A C 1
ATOM 713 O O . SER A 1 89 ? 0.622 14.463 8.338 1.00 97.19 89 SER A O 1
ATOM 715 N N . ARG A 1 90 ? 1.799 14.522 6.420 1.00 96.06 90 ARG A N 1
ATOM 716 C CA . ARG A 1 90 ? 1.813 13.077 6.136 1.00 96.06 90 ARG A CA 1
ATOM 717 C C . ARG A 1 90 ? 3.211 12.469 6.057 1.00 96.06 90 ARG A C 1
ATOM 719 O O . ARG A 1 90 ? 3.339 11.312 5.673 1.00 96.06 90 ARG A O 1
ATOM 726 N N . GLY A 1 91 ? 4.258 13.229 6.380 1.00 96.44 91 GLY A N 1
ATOM 727 C CA . GLY A 1 91 ? 5.634 12.752 6.225 1.00 96.44 91 GLY A CA 1
ATOM 728 C C . GLY A 1 91 ? 5.969 12.378 4.778 1.00 96.44 91 GLY A C 1
ATOM 729 O O . GLY A 1 91 ? 6.676 11.406 4.552 1.00 96.44 91 GLY A O 1
ATOM 730 N N . ASN A 1 92 ? 5.435 13.128 3.809 1.00 98.12 92 ASN A N 1
ATOM 731 C CA . ASN A 1 92 ? 5.604 12.923 2.366 1.00 98.12 92 ASN A CA 1
ATOM 732 C C . ASN A 1 92 ? 4.990 11.636 1.781 1.00 98.12 92 ASN A C 1
ATOM 734 O O . ASN A 1 92 ? 5.235 11.335 0.614 1.00 98.12 92 ASN A O 1
ATOM 738 N N . ALA A 1 93 ? 4.172 10.892 2.527 1.00 97.12 93 ALA A N 1
ATOM 739 C CA . ALA A 1 93 ? 3.460 9.739 1.980 1.00 97.12 93 ALA A CA 1
ATOM 740 C C . ALA A 1 93 ? 2.316 10.170 1.029 1.00 97.12 93 ALA A C 1
ATOM 742 O O . ALA A 1 93 ? 1.576 11.111 1.356 1.00 97.12 93 ALA A O 1
ATOM 743 N N . PRO A 1 94 ? 2.129 9.498 -0.124 1.00 97.12 94 PRO A N 1
ATOM 744 C CA . P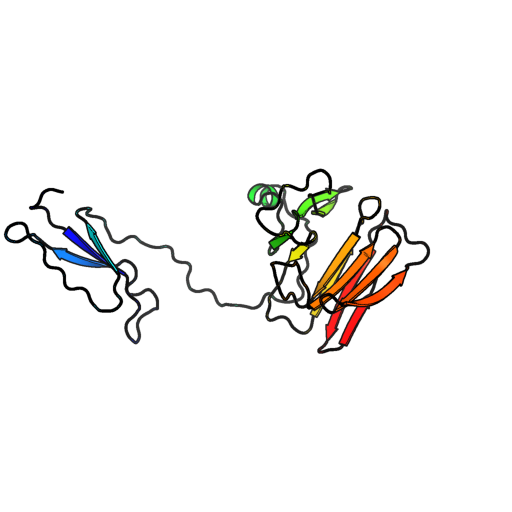RO A 1 94 ? 0.975 9.719 -0.994 1.00 97.12 94 PRO A CA 1
ATOM 745 C C . PRO A 1 94 ? -0.302 9.086 -0.407 1.00 97.12 94 PRO A C 1
ATOM 747 O O . PRO A 1 94 ? -0.292 8.452 0.652 1.00 97.12 94 PRO A O 1
ATOM 750 N N . LEU A 1 95 ? -1.444 9.281 -1.072 1.00 94.94 95 LEU A N 1
ATOM 751 C CA . LEU A 1 95 ? -2.697 8.652 -0.653 1.00 94.94 95 LEU A CA 1
ATOM 752 C C . LEU A 1 95 ? -2.703 7.145 -0.936 1.00 94.94 95 LEU A C 1
ATOM 754 O O . LEU A 1 95 ? -2.232 6.688 -1.969 1.00 94.94 95 LEU A O 1
ATOM 758 N N . TYR A 1 96 ? -3.355 6.391 -0.046 1.00 93.38 96 TYR A N 1
ATOM 759 C CA . TYR A 1 96 ? -3.735 4.985 -0.248 1.00 93.38 96 TYR A CA 1
ATOM 760 C C . TYR A 1 96 ? -2.582 3.990 -0.446 1.00 93.38 96 TYR A C 1
ATOM 762 O O . TYR A 1 96 ? -2.840 2.853 -0.846 1.00 93.38 96 TYR A O 1
ATOM 770 N N . THR A 1 97 ? -1.340 4.379 -0.156 1.00 94.06 97 THR A N 1
ATOM 771 C CA . THR A 1 97 ? -0.193 3.474 -0.222 1.00 94.06 97 THR A CA 1
ATOM 772 C C . THR A 1 97 ? 0.164 2.886 1.139 1.00 94.06 97 THR A C 1
ATOM 774 O O . THR A 1 97 ? -0.162 3.430 2.197 1.00 94.06 97 THR A O 1
ATOM 777 N N . THR A 1 98 ? 0.831 1.738 1.127 1.00 93.38 98 THR A N 1
ATOM 778 C CA . THR A 1 98 ? 1.395 1.107 2.323 1.00 93.38 98 THR A CA 1
ATOM 779 C C . THR A 1 98 ? 2.714 0.440 1.966 1.00 93.38 98 THR A C 1
ATOM 781 O O . THR A 1 98 ? 2.760 -0.442 1.108 1.00 93.38 98 THR A O 1
ATOM 784 N N . ASP A 1 99 ? 3.780 0.874 2.629 1.00 94.44 99 ASP A N 1
ATOM 785 C CA . ASP A 1 99 ? 5.134 0.377 2.409 1.00 94.44 99 ASP A CA 1
ATOM 786 C C . ASP A 1 99 ? 5.367 -0.895 3.232 1.00 94.44 99 ASP A C 1
ATOM 788 O O . ASP A 1 99 ? 5.270 -0.870 4.458 1.00 94.44 99 ASP A O 1
ATOM 792 N N . GLU A 1 100 ? 5.703 -2.003 2.568 1.00 92.06 100 GLU A N 1
ATOM 793 C CA . GLU A 1 100 ? 6.055 -3.271 3.242 1.00 92.06 100 GLU A CA 1
ATOM 794 C C . GLU A 1 100 ? 7.571 -3.469 3.325 1.00 92.06 100 GLU A C 1
ATOM 796 O O . GLU A 1 100 ? 8.093 -4.135 4.220 1.00 92.06 100 GLU A O 1
ATOM 801 N N . GLY A 1 101 ? 8.296 -2.890 2.369 1.00 91.81 101 GLY A N 1
ATOM 802 C CA . GLY A 1 101 ? 9.749 -2.879 2.336 1.00 91.81 101 GLY A CA 1
ATOM 803 C C . GLY A 1 101 ? 10.248 -1.564 1.763 1.00 91.81 101 GLY A C 1
ATOM 804 O O . GLY A 1 101 ? 9.684 -1.049 0.803 1.00 91.81 101 GLY A O 1
ATOM 805 N N . GLY A 1 102 ? 11.334 -1.032 2.320 1.00 93.62 102 GLY A N 1
ATOM 806 C CA . GLY A 1 102 ? 11.823 0.298 1.961 1.00 93.62 102 GLY A CA 1
ATOM 807 C C . GLY A 1 102 ? 10.978 1.419 2.575 1.00 93.62 102 GLY A C 1
ATOM 808 O O . GLY A 1 102 ? 10.331 1.220 3.598 1.00 93.62 102 GLY A O 1
ATOM 809 N N . ALA A 1 103 ? 11.044 2.601 1.969 1.00 95.94 103 ALA A N 1
ATOM 810 C CA . ALA A 1 103 ? 10.224 3.759 2.316 1.00 95.94 103 ALA A CA 1
ATOM 811 C C . ALA A 1 103 ? 10.003 4.581 1.045 1.00 95.94 103 ALA A C 1
ATOM 813 O O . ALA A 1 103 ? 10.975 4.889 0.349 1.00 95.94 103 ALA A O 1
ATOM 814 N N . PHE A 1 104 ? 8.756 4.906 0.731 1.00 97.88 104 PHE A N 1
ATOM 815 C CA . PHE A 1 104 ? 8.365 5.601 -0.487 1.00 97.88 104 PHE A CA 1
ATOM 816 C C . PHE A 1 104 ? 7.794 6.969 -0.130 1.00 97.88 104 PHE A C 1
ATOM 818 O O . PHE A 1 104 ? 6.732 7.094 0.472 1.00 97.88 104 PHE A O 1
ATOM 825 N N . GLU A 1 105 ? 8.511 8.015 -0.526 1.00 98.31 105 GLU A N 1
ATOM 826 C CA . GLU A 1 105 ? 8.143 9.397 -0.232 1.00 98.31 105 GLU A CA 1
ATOM 827 C C . GLU A 1 105 ? 7.984 10.180 -1.529 1.00 98.31 105 GLU A C 1
ATOM 829 O O . GLU A 1 105 ? 8.791 10.047 -2.454 1.00 98.31 105 GLU A O 1
ATOM 834 N N . VAL A 1 106 ? 6.974 11.043 -1.583 1.00 98.62 106 VAL A N 1
ATOM 835 C CA . VAL A 1 106 ? 6.865 12.053 -2.630 1.00 98.62 106 VAL A CA 1
ATOM 836 C C . VAL A 1 106 ? 7.984 13.074 -2.434 1.00 98.62 106 VAL A C 1
ATOM 838 O O . VAL A 1 106 ? 8.088 13.713 -1.386 1.00 98.62 106 VAL A O 1
ATOM 841 N N . ALA A 1 107 ? 8.828 13.234 -3.447 1.00 97.69 107 ALA A N 1
ATOM 842 C CA . ALA A 1 107 ? 9.952 14.159 -3.438 1.00 97.69 107 ALA A CA 1
ATOM 843 C C . ALA A 1 107 ? 10.053 14.912 -4.766 1.00 97.69 107 ALA A C 1
ATOM 845 O O . ALA A 1 107 ? 9.588 14.447 -5.804 1.00 97.69 107 ALA A O 1
ATOM 846 N N . GLU A 1 108 ? 10.683 16.084 -4.733 1.00 95.81 108 GLU A N 1
ATOM 847 C CA . GLU A 1 108 ? 10.927 16.873 -5.936 1.00 95.81 108 GLU A CA 1
ATOM 848 C C . GLU A 1 108 ? 12.097 16.289 -6.746 1.00 95.81 108 GLU A C 1
ATOM 850 O O . GLU A 1 108 ? 13.189 16.056 -6.215 1.00 95.81 108 GLU A O 1
ATOM 855 N N . LYS A 1 109 ? 11.884 16.073 -8.045 1.00 92.50 109 LYS A N 1
ATOM 856 C CA . LYS A 1 109 ? 12.901 15.671 -9.020 1.00 92.50 109 LYS A CA 1
ATOM 857 C C . LYS A 1 109 ? 12.680 16.467 -10.304 1.00 92.50 109 LYS A C 1
ATOM 859 O O . LYS A 1 109 ? 11.644 16.354 -10.942 1.00 92.50 109 LYS A O 1
ATOM 864 N N . ASN A 1 110 ? 13.662 17.287 -10.681 1.00 89.56 110 ASN A N 1
ATOM 865 C CA . ASN A 1 110 ? 13.622 18.130 -11.885 1.00 89.56 110 ASN A CA 1
ATOM 866 C C . ASN A 1 110 ? 12.390 19.060 -11.987 1.00 89.56 110 ASN A C 1
ATOM 868 O O . ASN A 1 110 ? 11.922 19.338 -13.087 1.00 89.56 110 ASN A O 1
ATOM 872 N N . GLY A 1 111 ? 11.893 19.566 -10.853 1.00 90.25 111 GLY A N 1
ATOM 873 C CA . GLY A 1 111 ? 10.734 20.465 -10.802 1.00 90.25 111 GLY A CA 1
ATOM 874 C C . GLY A 1 111 ? 9.373 19.762 -10.796 1.00 90.25 111 GLY A C 1
ATOM 875 O O . GLY A 1 111 ? 8.348 20.439 -10.796 1.00 90.25 111 GLY A O 1
ATOM 876 N N . GLU A 1 112 ? 9.349 18.429 -10.757 1.00 93.69 112 GLU A N 1
ATOM 877 C CA . GLU A 1 112 ? 8.136 17.621 -10.616 1.00 93.69 112 GLU A CA 1
ATOM 878 C C . GLU A 1 112 ? 8.172 16.845 -9.298 1.00 93.69 112 GLU A C 1
ATOM 880 O O . GLU A 1 112 ? 9.238 16.461 -8.813 1.00 93.69 112 GLU A O 1
ATOM 885 N N . LYS A 1 113 ? 7.003 16.616 -8.698 1.00 97.69 113 LYS A N 1
ATOM 886 C CA . LYS A 1 113 ? 6.872 15.739 -7.533 1.00 97.69 113 LYS A CA 1
ATOM 887 C C . LYS A 1 113 ? 6.678 14.312 -8.015 1.00 97.69 113 LYS A C 1
ATOM 889 O O . LYS A 1 113 ? 5.823 14.055 -8.850 1.00 97.69 113 LYS A O 1
ATOM 894 N N . VAL A 1 114 ? 7.482 13.398 -7.490 1.00 97.94 114 VAL A N 1
ATOM 895 C CA . VAL A 1 114 ? 7.475 11.987 -7.881 1.00 97.94 114 VAL A CA 1
ATOM 896 C C . VAL A 1 114 ? 7.602 11.107 -6.651 1.00 97.94 114 VAL A C 1
ATOM 898 O O . VAL A 1 114 ? 8.178 11.519 -5.644 1.00 97.94 114 VAL A O 1
ATOM 901 N N . LEU A 1 115 ? 7.097 9.881 -6.729 1.00 98.25 115 LEU A N 1
ATOM 902 C CA . LEU A 1 115 ? 7.284 8.902 -5.667 1.00 98.25 115 LEU A CA 1
ATOM 903 C C . LEU A 1 115 ? 8.693 8.297 -5.744 1.00 98.25 115 LEU A C 1
ATOM 905 O O . LEU A 1 115 ? 9.081 7.726 -6.763 1.00 98.25 115 LEU A O 1
ATOM 909 N N . VAL A 1 116 ? 9.461 8.413 -4.661 1.00 97.69 116 VAL A N 1
ATOM 910 C CA . VAL A 1 116 ? 10.858 7.968 -4.590 1.00 97.69 116 VAL A CA 1
ATOM 911 C C . VAL A 1 116 ? 11.029 6.939 -3.485 1.00 97.69 116 VAL A C 1
ATOM 913 O O . VAL A 1 116 ? 10.720 7.205 -2.327 1.00 97.69 116 VAL A O 1
ATOM 916 N N . GLN A 1 117 ? 11.617 5.793 -3.827 1.00 97.44 117 GLN A N 1
ATOM 917 C CA . GLN A 1 117 ? 12.090 4.820 -2.846 1.00 97.44 117 GLN A CA 1
ATOM 918 C C . GLN A 1 117 ? 13.382 5.344 -2.188 1.00 97.44 117 GLN A C 1
ATOM 920 O O . GLN A 1 117 ? 14.414 5.478 -2.848 1.00 97.44 117 GLN A O 1
ATOM 925 N N . LYS A 1 118 ? 13.325 5.684 -0.899 1.00 96.31 118 LYS A N 1
ATOM 926 C CA . LYS A 1 118 ? 14.373 6.404 -0.155 1.00 96.31 118 LYS A CA 1
ATOM 927 C C . LYS A 1 118 ? 15.478 5.513 0.404 1.00 96.31 118 LYS A C 1
ATOM 929 O O . LYS A 1 118 ? 16.609 5.968 0.553 1.00 96.31 118 LYS A O 1
ATOM 934 N N . ILE A 1 119 ? 15.163 4.267 0.734 1.00 95.19 119 ILE A N 1
ATOM 935 C CA . ILE A 1 119 ? 16.060 3.310 1.380 1.00 95.19 119 ILE A CA 1
ATOM 936 C C . ILE A 1 119 ? 17.020 2.710 0.357 1.00 95.19 119 ILE A C 1
ATOM 938 O O . ILE A 1 119 ? 16.673 1.840 -0.441 1.00 95.19 119 ILE A O 1
ATOM 942 N N . THR A 1 120 ? 18.270 3.152 0.411 1.00 92.25 120 THR A N 1
ATOM 943 C CA . THR A 1 120 ? 19.370 2.574 -0.364 1.00 92.25 120 THR A CA 1
ATOM 944 C C . THR A 1 120 ? 20.019 1.409 0.383 1.00 92.25 120 THR A C 1
ATOM 946 O O . THR A 1 120 ? 19.770 1.184 1.569 1.00 92.25 120 THR A O 1
ATOM 949 N N . LYS A 1 121 ? 20.911 0.677 -0.299 1.00 88.81 121 LYS A N 1
ATOM 950 C CA . LYS A 1 121 ? 21.721 -0.383 0.328 1.00 88.81 121 LYS A CA 1
ATOM 951 C C . LYS A 1 121 ? 22.528 0.133 1.525 1.00 88.81 121 LYS A C 1
ATOM 953 O O . LYS A 1 121 ? 22.680 -0.596 2.498 1.00 88.81 121 LYS A O 1
ATOM 958 N N . ASP A 1 122 ? 23.000 1.378 1.458 1.00 90.88 122 ASP A N 1
ATOM 959 C CA . ASP A 1 122 ? 23.886 1.972 2.466 1.00 90.88 122 ASP A CA 1
ATOM 960 C C . ASP A 1 122 ? 23.144 2.454 3.717 1.00 90.88 122 ASP A C 1
ATOM 962 O O . ASP A 1 122 ? 23.743 2.549 4.786 1.00 90.88 122 ASP A O 1
ATOM 966 N N . ILE A 1 123 ? 21.847 2.757 3.597 1.00 92.62 123 ILE A N 1
ATOM 967 C CA . ILE A 1 123 ? 21.019 3.239 4.716 1.00 92.62 123 ILE A CA 1
ATOM 968 C C . ILE A 1 123 ? 19.969 2.219 5.162 1.00 92.62 123 ILE A C 1
ATOM 970 O O . ILE A 1 123 ? 19.109 2.532 5.987 1.00 92.62 123 ILE A O 1
ATOM 974 N N . LYS A 1 124 ? 20.022 0.996 4.624 1.00 91.25 124 LYS A N 1
ATOM 975 C CA . LYS A 1 124 ? 19.144 -0.093 5.039 1.00 91.25 124 LYS A CA 1
ATOM 976 C C . LYS A 1 124 ? 19.398 -0.414 6.516 1.00 91.25 124 LYS A C 1
ATOM 978 O O . LYS A 1 124 ? 20.516 -0.735 6.911 1.00 91.25 124 LYS A O 1
ATOM 983 N N . ALA A 1 125 ? 18.350 -0.317 7.328 1.00 87.62 125 ALA A N 1
ATOM 984 C CA . ALA A 1 125 ? 18.416 -0.603 8.756 1.00 87.62 125 ALA A CA 1
ATOM 985 C C . ALA A 1 125 ? 18.542 -2.110 9.043 1.00 87.62 125 ALA A C 1
ATOM 987 O O . ALA A 1 125 ? 18.269 -2.954 8.188 1.00 87.62 125 ALA A O 1
ATOM 988 N N . ASN A 1 126 ? 18.910 -2.446 10.284 1.00 88.50 126 ASN A N 1
ATOM 989 C CA . ASN A 1 126 ? 18.812 -3.819 10.774 1.00 88.50 126 ASN A CA 1
ATOM 990 C C . ASN A 1 126 ? 17.341 -4.245 10.848 1.00 88.50 126 ASN A C 1
ATOM 992 O O . ASN A 1 126 ? 16.505 -3.515 11.382 1.00 88.50 126 ASN A O 1
ATOM 996 N N . GLU A 1 127 ? 17.039 -5.437 10.344 1.00 86.88 127 GLU A N 1
ATOM 997 C CA . GLU A 1 127 ? 15.677 -5.966 10.307 1.00 86.88 127 GLU A CA 1
ATOM 998 C C . GLU A 1 127 ? 15.285 -6.579 11.663 1.00 86.88 127 GLU A C 1
ATOM 1000 O O . GLU A 1 127 ? 16.103 -7.206 12.339 1.00 86.88 127 GLU A O 1
ATOM 1005 N N . TRP A 1 128 ? 14.023 -6.403 12.072 1.00 81.25 128 TRP A N 1
ATOM 1006 C CA . TRP A 1 128 ? 13.459 -7.084 13.249 1.00 81.25 128 TRP A CA 1
ATOM 1007 C C . TRP A 1 128 ? 13.067 -8.538 12.934 1.00 81.25 128 TRP A C 1
ATOM 1009 O O . TRP A 1 128 ? 13.179 -9.418 13.785 1.00 81.25 128 TRP A O 1
ATOM 1019 N N . GLY A 1 129 ? 12.641 -8.783 11.690 1.00 83.44 129 GLY A N 1
ATOM 1020 C CA . GLY A 1 129 ? 12.309 -10.094 11.133 1.00 83.44 129 GLY A CA 1
ATOM 1021 C C . GLY A 1 129 ? 12.922 -10.250 9.743 1.00 83.44 129 GLY A C 1
ATOM 1022 O O . GLY A 1 129 ? 14.141 -10.225 9.613 1.00 83.44 129 GLY A O 1
ATOM 1023 N N . GLY A 1 130 ? 12.079 -10.405 8.720 1.00 85.31 130 GLY A N 1
ATOM 1024 C CA . GLY A 1 130 ? 12.484 -10.313 7.317 1.00 85.31 130 GLY A CA 1
ATOM 1025 C C . GLY A 1 130 ? 11.735 -9.181 6.623 1.00 85.31 130 GLY A C 1
ATOM 1026 O O . GLY A 1 130 ? 10.510 -9.119 6.727 1.00 85.31 130 GLY A O 1
ATOM 1027 N N . THR A 1 131 ? 12.456 -8.305 5.930 1.00 88.12 131 THR A N 1
ATOM 1028 C CA . THR A 1 131 ? 11.873 -7.243 5.098 1.00 88.12 131 THR A CA 1
ATOM 1029 C C . THR A 1 131 ? 11.984 -7.640 3.622 1.00 88.12 131 THR A C 1
ATOM 1031 O O . THR A 1 131 ? 13.070 -8.041 3.187 1.00 88.12 131 THR A O 1
ATOM 1034 N N . PRO A 1 132 ? 10.897 -7.564 2.830 1.00 89.81 132 PRO A N 1
ATOM 1035 C CA . PRO A 1 132 ? 10.982 -7.816 1.397 1.00 89.81 132 PRO A CA 1
ATOM 1036 C C . PRO A 1 132 ? 11.864 -6.778 0.691 1.00 89.81 132 PRO A C 1
ATOM 1038 O O . PRO A 1 132 ? 12.232 -5.742 1.254 1.00 89.81 132 PRO A O 1
ATOM 1041 N N . ASP A 1 133 ? 12.188 -7.048 -0.574 1.00 90.88 133 ASP A N 1
ATOM 1042 C CA . ASP A 1 133 ? 12.705 -6.001 -1.454 1.00 90.88 133 ASP A CA 1
ATOM 1043 C C . ASP A 1 133 ? 11.739 -4.799 -1.472 1.00 90.88 133 ASP A C 1
ATOM 1045 O O . ASP A 1 133 ? 10.539 -4.982 -1.232 1.00 90.88 133 ASP A O 1
ATOM 1049 N N . PRO A 1 134 ? 12.233 -3.573 -1.730 1.00 93.94 134 PRO A N 1
ATOM 1050 C CA . PRO A 1 134 ? 11.413 -2.380 -1.613 1.00 93.94 134 PRO A CA 1
ATOM 1051 C C . PRO A 1 134 ? 10.117 -2.458 -2.421 1.00 93.94 134 PRO A C 1
ATOM 1053 O O . PRO A 1 134 ? 10.144 -2.639 -3.639 1.00 93.94 134 PRO A O 1
ATOM 1056 N N . THR A 1 135 ? 8.987 -2.302 -1.737 1.00 93.94 135 THR A N 1
ATOM 1057 C CA . THR A 1 135 ? 7.655 -2.360 -2.334 1.00 93.94 135 THR A CA 1
ATOM 1058 C C . THR A 1 135 ? 6.679 -1.506 -1.540 1.00 93.94 135 THR A C 1
ATOM 1060 O O . THR A 1 135 ? 6.663 -1.527 -0.306 1.00 93.94 135 THR A O 1
ATOM 1063 N N . THR A 1 136 ? 5.832 -0.796 -2.272 1.00 94.94 136 THR A N 1
ATOM 1064 C CA . THR A 1 136 ? 4.669 -0.099 -1.738 1.00 94.94 136 THR A CA 1
ATOM 1065 C C . THR A 1 136 ? 3.432 -0.615 -2.452 1.00 94.94 136 THR A C 1
ATOM 1067 O O . THR A 1 136 ? 3.466 -0.872 -3.659 1.00 94.94 136 THR A O 1
ATOM 1070 N N . ASN A 1 137 ? 2.363 -0.839 -1.699 1.00 92.62 137 ASN A N 1
ATOM 1071 C CA . ASN A 1 137 ? 1.134 -1.428 -2.209 1.00 92.62 137 ASN A CA 1
ATOM 1072 C C . ASN A 1 137 ? 0.015 -0.401 -2.221 1.00 92.62 137 ASN A C 1
ATOM 1074 O O . ASN A 1 137 ? -0.052 0.469 -1.360 1.00 92.62 137 ASN A O 1
ATOM 1078 N N . PHE A 1 138 ? -0.884 -0.553 -3.184 1.00 90.75 138 PHE A N 1
ATOM 1079 C CA . PHE A 1 138 ? -2.048 0.293 -3.386 1.00 90.75 138 PHE A CA 1
ATOM 1080 C C . PHE A 1 138 ? -3.183 -0.556 -3.963 1.00 90.75 138 PHE A C 1
ATOM 1082 O O . PHE A 1 138 ? -2.948 -1.383 -4.852 1.00 90.75 138 PHE A O 1
ATOM 1089 N N . GLY A 1 139 ? -4.413 -0.313 -3.511 1.00 90.12 139 GLY A N 1
ATOM 1090 C CA . GLY A 1 139 ? -5.611 -0.809 -4.183 1.00 90.12 139 GLY A CA 1
ATOM 1091 C C . GLY A 1 139 ? -6.622 -1.492 -3.271 1.00 90.12 139 GLY A C 1
ATOM 1092 O O . GLY A 1 139 ? -6.776 -1.140 -2.105 1.00 90.12 139 GLY A O 1
ATOM 1093 N N . ASP A 1 140 ? -7.346 -2.447 -3.851 1.00 91.19 140 ASP A N 1
ATOM 1094 C CA . ASP A 1 140 ? -8.420 -3.205 -3.213 1.00 91.19 140 ASP A CA 1
ATOM 1095 C C . ASP A 1 140 ? -8.286 -4.688 -3.585 1.00 91.19 140 ASP A C 1
ATOM 1097 O O . ASP A 1 140 ? -8.252 -5.036 -4.769 1.00 91.19 140 ASP A O 1
ATOM 1101 N N . ASP A 1 141 ? -8.244 -5.572 -2.585 1.00 89.19 141 ASP A N 1
ATOM 1102 C CA . ASP A 1 141 ? -8.043 -7.018 -2.780 1.00 89.19 141 ASP A CA 1
ATOM 1103 C C . ASP A 1 141 ? -9.168 -7.690 -3.588 1.00 89.19 141 ASP A C 1
ATOM 1105 O O . ASP A 1 141 ? -9.023 -8.817 -4.068 1.00 89.19 141 ASP A O 1
ATOM 1109 N N . ARG A 1 142 ? -10.304 -7.005 -3.773 1.00 90.56 142 ARG A N 1
ATOM 1110 C CA . ARG A 1 142 ? -11.427 -7.483 -4.592 1.00 90.56 142 ARG A CA 1
ATOM 1111 C C . ARG A 1 142 ? -11.224 -7.224 -6.090 1.00 90.56 142 ARG A C 1
ATOM 1113 O O . ARG A 1 142 ? -12.019 -7.710 -6.900 1.00 90.56 142 ARG A O 1
ATOM 1120 N N . TRP A 1 143 ? -10.203 -6.466 -6.495 1.00 94.25 143 TRP A N 1
ATOM 1121 C CA . TRP A 1 143 ? -9.908 -6.232 -7.910 1.00 94.25 143 TRP A CA 1
ATOM 1122 C C . TRP A 1 143 ? -9.418 -7.504 -8.609 1.00 94.25 143 TRP A C 1
ATOM 1124 O O . TRP A 1 143 ? -8.498 -8.183 -8.160 1.00 94.25 143 TRP A O 1
ATOM 1134 N N . TYR A 1 144 ? -10.004 -7.803 -9.773 1.00 94.50 144 TYR A N 1
ATOM 1135 C CA . TYR A 1 144 ? -9.671 -9.008 -10.538 1.00 94.50 144 TYR A CA 1
ATOM 1136 C C . TYR A 1 144 ? -9.213 -8.710 -11.968 1.00 94.50 144 TYR A C 1
ATOM 1138 O O . TYR A 1 144 ? -8.144 -9.170 -12.375 1.00 94.50 144 TYR A O 1
ATOM 1146 N N . ASN A 1 145 ? -9.983 -7.910 -12.713 1.00 96.81 145 ASN A N 1
ATOM 1147 C CA . ASN A 1 145 ? -9.685 -7.509 -14.090 1.00 96.81 145 ASN A CA 1
ATOM 1148 C C . ASN A 1 145 ? -9.330 -6.026 -14.124 1.00 96.81 145 ASN A C 1
ATOM 1150 O O . ASN A 1 145 ? -10.214 -5.182 -13.991 1.00 96.81 145 ASN A O 1
ATOM 1154 N N . TYR A 1 146 ? -8.044 -5.715 -14.256 1.00 97.56 146 TYR A N 1
ATOM 1155 C CA . TYR A 1 146 ? -7.554 -4.342 -14.211 1.00 97.56 146 TYR A CA 1
ATOM 1156 C C . TYR A 1 146 ? -6.163 -4.218 -14.832 1.00 97.56 146 TYR A C 1
ATOM 1158 O O . TYR A 1 146 ? -5.529 -5.206 -15.211 1.00 97.56 146 TYR A O 1
ATOM 1166 N N . SER A 1 147 ? -5.698 -2.982 -14.963 1.00 98.06 147 SER A N 1
ATOM 1167 C CA . SER A 1 147 ? -4.342 -2.665 -15.395 1.00 98.06 147 SER A CA 1
ATOM 1168 C C . SER A 1 147 ? -3.665 -1.771 -14.371 1.00 98.06 147 SER A C 1
ATOM 1170 O O . SER A 1 147 ? -4.324 -0.934 -13.759 1.00 98.06 147 SER A O 1
ATOM 1172 N N . VAL A 1 148 ? -2.353 -1.925 -14.242 1.00 97.88 148 VAL A N 1
ATOM 1173 C CA . VAL A 1 148 ? -1.478 -1.019 -13.497 1.00 97.88 148 VAL A CA 1
ATOM 1174 C C . VAL A 1 148 ? -0.442 -0.490 -14.472 1.00 97.88 148 VAL A C 1
ATOM 1176 O O . VAL A 1 148 ? 0.115 -1.257 -15.260 1.00 97.88 148 VAL A O 1
ATOM 1179 N N . SER A 1 149 ? -0.220 0.818 -14.450 1.00 98.12 149 SER A N 1
ATOM 1180 C CA . SER A 1 149 ? 0.784 1.489 -15.266 1.00 98.12 149 SER A CA 1
ATOM 1181 C C . SER A 1 149 ? 1.477 2.546 -14.423 1.00 98.12 149 SER A C 1
ATOM 1183 O O . SER A 1 149 ? 0.815 3.212 -13.630 1.00 98.12 149 SER A O 1
ATOM 1185 N N . ALA A 1 150 ? 2.789 2.665 -14.585 1.00 98.00 150 ALA A N 1
ATOM 1186 C CA . ALA A 1 150 ? 3.586 3.703 -13.955 1.00 98.00 150 ALA A CA 1
ATOM 1187 C C . ALA A 1 150 ? 4.711 4.125 -14.897 1.00 98.00 150 ALA A C 1
ATOM 1189 O O . ALA A 1 150 ? 5.284 3.290 -15.604 1.00 98.00 150 ALA A O 1
ATOM 1190 N N . ASP A 1 151 ? 5.042 5.409 -14.860 1.00 98.06 151 ASP A N 1
ATOM 1191 C CA . ASP A 1 151 ? 6.282 5.907 -15.432 1.00 98.06 151 ASP A CA 1
ATOM 1192 C C . ASP A 1 151 ? 7.406 5.683 -14.420 1.00 98.06 151 ASP A C 1
ATOM 1194 O O . ASP A 1 151 ? 7.298 6.030 -13.244 1.00 98.06 151 ASP A O 1
ATOM 1198 N N . ILE A 1 152 ? 8.479 5.043 -14.875 1.00 97.19 152 ILE A N 1
ATOM 1199 C CA . ILE A 1 152 ? 9.585 4.586 -14.041 1.00 97.19 152 ILE A CA 1
ATOM 1200 C C . ILE A 1 152 ? 10.875 5.273 -14.472 1.00 97.19 152 ILE A C 1
ATOM 1202 O O . ILE A 1 152 ? 11.211 5.308 -15.656 1.00 97.19 152 ILE A O 1
ATOM 1206 N N . LEU A 1 153 ? 11.630 5.750 -13.485 1.00 96.38 153 LEU A N 1
ATOM 1207 C CA . LEU A 1 153 ? 12.986 6.249 -13.652 1.00 96.38 153 LEU A CA 1
ATOM 1208 C C . LEU A 1 153 ? 13.918 5.518 -12.682 1.00 96.38 153 LEU A C 1
ATOM 1210 O O . LEU A 1 153 ? 13.814 5.667 -11.465 1.00 96.38 153 LEU A O 1
ATOM 1214 N N . THR A 1 154 ? 14.832 4.724 -13.231 1.00 94.94 154 THR A N 1
ATOM 1215 C CA . THR A 1 154 ? 15.892 4.047 -12.473 1.00 94.94 154 THR A CA 1
ATOM 1216 C C . THR A 1 154 ? 16.949 5.049 -12.010 1.00 94.94 154 THR A C 1
ATOM 1218 O O . THR A 1 154 ? 17.246 6.005 -12.722 1.00 94.94 154 THR A O 1
ATOM 1221 N N . ASP A 1 155 ? 17.533 4.841 -10.828 1.00 91.50 155 ASP A N 1
ATOM 1222 C CA . ASP A 1 155 ? 18.467 5.791 -10.209 1.00 91.50 155 ASP A CA 1
ATOM 1223 C C . ASP A 1 155 ? 19.798 5.116 -9.856 1.00 91.50 155 ASP A C 1
ATOM 1225 O O . ASP A 1 155 ? 20.055 4.697 -8.726 1.00 91.50 155 ASP A O 1
ATOM 1229 N N . GLY A 1 156 ? 20.642 4.964 -10.877 1.00 89.69 156 GLY A N 1
ATOM 1230 C CA . GLY A 1 156 ? 21.993 4.434 -10.741 1.00 89.69 156 GLY A CA 1
ATOM 1231 C C . GLY A 1 156 ? 22.127 2.937 -11.006 1.00 89.69 156 GLY A C 1
ATOM 1232 O O . GLY A 1 156 ? 21.162 2.206 -11.238 1.00 89.69 156 GLY A O 1
ATOM 1233 N N . LYS A 1 157 ? 23.382 2.486 -10.998 1.00 92.06 157 LYS A N 1
ATOM 1234 C CA . LYS A 1 157 ? 23.765 1.135 -11.408 1.00 92.06 157 LYS A CA 1
ATOM 1235 C C . LYS A 1 157 ? 23.031 0.064 -10.594 1.00 92.06 157 LYS A C 1
ATOM 1237 O O . LYS A 1 157 ? 22.963 0.141 -9.370 1.00 92.06 157 LYS A O 1
ATOM 1242 N N . ASP A 1 158 ? 22.556 -0.966 -11.291 1.00 90.81 158 ASP A N 1
ATOM 1243 C CA . ASP A 1 158 ? 21.839 -2.118 -10.725 1.00 90.81 158 ASP A CA 1
ATOM 1244 C C . ASP A 1 158 ? 20.499 -1.759 -10.046 1.00 90.81 158 ASP A C 1
ATOM 1246 O O . ASP A 1 158 ? 19.932 -2.588 -9.329 1.00 90.81 158 ASP A O 1
ATOM 1250 N N . SER A 1 159 ? 19.981 -0.542 -10.258 1.00 95.38 159 SER A N 1
ATOM 1251 C CA . SER A 1 159 ? 18.639 -0.169 -9.808 1.00 95.38 159 SER A CA 1
ATOM 1252 C C . SER A 1 159 ? 17.562 -0.765 -10.716 1.00 95.38 159 SER A C 1
ATOM 1254 O O . SER A 1 159 ? 17.802 -1.160 -11.862 1.00 95.38 159 SER A O 1
ATOM 1256 N N . TYR A 1 160 ? 16.364 -0.880 -10.161 1.00 96.25 160 TYR A N 1
ATOM 1257 C CA . TYR A 1 160 ? 15.205 -1.440 -10.830 1.00 96.25 160 TYR A CA 1
ATOM 1258 C C . TYR A 1 160 ? 13.938 -0.856 -10.220 1.00 96.25 160 TYR A C 1
ATOM 1260 O O . TYR A 1 160 ? 13.942 -0.379 -9.084 1.00 96.25 160 TYR A O 1
ATOM 1268 N N . ALA A 1 161 ? 12.850 -0.937 -10.967 1.00 97.06 161 ALA A N 1
ATOM 1269 C CA . ALA A 1 161 ? 11.511 -0.666 -10.474 1.00 97.06 161 ALA A CA 1
ATOM 1270 C C . ALA A 1 161 ? 10.501 -1.432 -11.328 1.00 97.06 161 ALA A C 1
ATOM 1272 O O . ALA A 1 161 ? 10.825 -1.966 -12.390 1.00 97.06 161 ALA A O 1
ATOM 1273 N N . GLY A 1 162 ? 9.274 -1.548 -10.845 1.00 96.44 162 GLY A N 1
ATOM 1274 C CA . GLY A 1 162 ? 8.271 -2.350 -11.516 1.00 96.44 162 GLY A CA 1
ATOM 1275 C C . GLY A 1 162 ? 6.878 -2.100 -10.988 1.00 96.44 162 GLY A C 1
ATOM 1276 O O . GLY A 1 162 ? 6.688 -1.409 -9.991 1.00 96.44 162 GLY A O 1
ATOM 1277 N N . VAL A 1 163 ? 5.911 -2.708 -11.662 1.00 97.38 163 VAL A N 1
ATOM 1278 C CA . VAL A 1 163 ? 4.506 -2.696 -11.258 1.00 97.38 163 VAL A CA 1
ATOM 1279 C C . VAL A 1 163 ? 3.985 -4.123 -11.162 1.00 97.38 163 VAL A C 1
ATOM 1281 O O . VAL A 1 163 ? 4.427 -5.024 -11.884 1.00 97.38 163 VAL A O 1
ATOM 1284 N N . GLY A 1 164 ? 3.037 -4.330 -10.255 1.00 95.94 164 GLY A N 1
ATOM 1285 C CA . GLY A 1 164 ? 2.404 -5.619 -10.016 1.00 95.94 164 GLY A CA 1
ATOM 1286 C C . GLY A 1 164 ? 0.888 -5.517 -9.950 1.00 95.94 164 GLY A C 1
ATOM 1287 O O . GLY A 1 164 ? 0.326 -4.439 -9.775 1.00 95.94 164 GLY A O 1
ATOM 1288 N N . LEU A 1 165 ? 0.228 -6.661 -10.113 1.00 96.00 165 LEU A N 1
ATOM 1289 C CA . LEU A 1 165 ? -1.208 -6.813 -9.910 1.00 96.00 165 LEU A CA 1
ATOM 1290 C C . LEU A 1 165 ? -1.528 -8.102 -9.144 1.00 96.00 165 LEU A C 1
ATOM 1292 O O . LEU A 1 165 ? -0.732 -9.046 -9.100 1.00 96.00 165 LEU A O 1
ATOM 1296 N N . ARG A 1 166 ? -2.733 -8.140 -8.572 1.00 94.56 166 ARG A N 1
ATOM 1297 C CA . ARG A 1 166 ? -3.271 -9.177 -7.688 1.00 94.56 166 ARG A CA 1
ATOM 1298 C C . ARG A 1 166 ? -2.321 -9.437 -6.534 1.00 94.56 166 ARG A C 1
ATOM 1300 O O . ARG A 1 166 ? -1.763 -10.524 -6.434 1.00 94.56 166 ARG A O 1
ATOM 1307 N N . TYR A 1 167 ? -2.074 -8.405 -5.738 1.00 90.00 167 TYR A N 1
ATOM 1308 C CA . TYR A 1 167 ? -1.294 -8.511 -4.514 1.00 90.00 167 TYR A CA 1
ATOM 1309 C C . TYR A 1 167 ? -1.817 -9.655 -3.630 1.00 90.00 167 TYR A C 1
ATOM 1311 O O . TYR A 1 167 ? -3.022 -9.877 -3.560 1.00 90.00 167 TYR A O 1
ATOM 1319 N N . ILE A 1 168 ? -0.909 -10.443 -3.049 1.00 83.75 168 ILE A N 1
ATOM 1320 C CA . ILE A 1 168 ? -1.265 -11.684 -2.337 1.00 83.75 168 ILE A CA 1
ATOM 1321 C C . ILE A 1 168 ? -0.798 -11.651 -0.887 1.00 83.75 168 ILE A C 1
ATOM 1323 O O . ILE A 1 168 ? -1.497 -12.161 -0.014 1.00 83.75 168 ILE A O 1
ATOM 1327 N N . LEU A 1 169 ? 0.417 -11.156 -0.628 1.00 80.81 169 LEU A N 1
ATOM 1328 C CA . LEU A 1 169 ? 1.031 -11.336 0.682 1.00 80.81 169 LEU A CA 1
ATOM 1329 C C . LEU A 1 169 ? 2.045 -10.242 1.025 1.00 80.81 169 LEU A C 1
ATOM 1331 O O . LEU A 1 169 ? 3.053 -10.077 0.330 1.00 80.81 169 LEU A O 1
ATOM 1335 N N . ALA A 1 170 ? 1.782 -9.586 2.155 1.00 74.62 170 ALA A N 1
ATOM 1336 C CA . ALA A 1 170 ? 2.573 -8.502 2.732 1.00 74.62 170 ALA A CA 1
ATOM 1337 C C . ALA A 1 170 ? 3.979 -8.882 3.142 1.00 74.62 170 ALA A C 1
ATOM 1339 O O . ALA A 1 170 ? 4.932 -8.256 2.685 1.00 74.62 170 ALA A O 1
ATOM 1340 N N . ASP A 1 171 ? 4.127 -9.982 3.880 1.00 73.81 171 ASP A N 1
ATOM 1341 C CA . ASP A 1 171 ? 5.412 -10.415 4.445 1.00 73.81 171 ASP A CA 1
ATOM 1342 C C . ASP A 1 171 ? 6.552 -10.586 3.425 1.00 73.81 171 ASP A C 1
ATOM 1344 O O . ASP A 1 171 ? 7.724 -10.676 3.780 1.00 73.81 171 ASP A O 1
ATOM 1348 N N . SER A 1 172 ? 6.210 -10.684 2.144 1.00 79.38 172 SER A N 1
ATOM 1349 C CA . SER A 1 172 ? 7.132 -11.000 1.072 1.00 79.38 172 SER A CA 1
ATOM 1350 C C . SER A 1 172 ? 7.003 -10.070 -0.122 1.00 79.38 172 SER A C 1
ATOM 1352 O O . SER A 1 172 ? 7.646 -10.337 -1.141 1.00 79.38 172 SER A O 1
ATOM 1354 N N . GLY A 1 173 ? 6.204 -9.005 -0.002 1.00 82.50 173 GLY A N 1
ATOM 1355 C CA . GLY A 1 173 ? 6.042 -8.001 -1.048 1.00 82.50 173 GLY A CA 1
ATOM 1356 C C . GLY A 1 173 ? 5.511 -8.573 -2.360 1.00 82.50 173 GLY A C 1
ATOM 1357 O O . GLY A 1 173 ? 5.973 -8.199 -3.438 1.00 82.50 173 GLY A O 1
ATOM 1358 N N . ARG A 1 174 ? 4.621 -9.574 -2.294 1.00 83.25 174 ARG A N 1
ATOM 1359 C CA . ARG A 1 174 ? 4.292 -10.392 -3.469 1.00 83.25 174 ARG A CA 1
ATOM 1360 C C . ARG A 1 174 ? 3.011 -9.971 -4.155 1.00 83.25 174 ARG A C 1
ATOM 1362 O O . ARG A 1 174 ? 1.924 -10.038 -3.585 1.00 83.25 174 ARG A O 1
ATOM 1369 N N . SER A 1 175 ? 3.154 -9.722 -5.449 1.00 93.12 175 SER A N 1
ATOM 1370 C CA . SER A 1 175 ? 2.059 -9.727 -6.412 1.00 93.12 175 SER A CA 1
ATOM 1371 C C . SER A 1 175 ? 1.871 -11.105 -7.046 1.00 93.12 175 SER A C 1
ATOM 1373 O O . SER A 1 175 ? 2.816 -11.888 -7.170 1.00 93.12 175 SER A O 1
ATOM 1375 N N . GLY A 1 176 ? 0.647 -11.401 -7.477 1.00 94.56 176 GLY A N 1
ATOM 1376 C CA . GLY A 1 176 ? 0.347 -12.574 -8.289 1.00 94.56 176 GLY A CA 1
ATOM 1377 C C . GLY A 1 176 ? 1.055 -12.512 -9.636 1.00 94.56 176 GLY A C 1
ATOM 1378 O O . GLY A 1 176 ? 1.563 -13.531 -10.102 1.00 94.56 176 GLY A O 1
ATOM 1379 N N . TYR A 1 177 ? 1.168 -11.310 -10.206 1.00 96.69 177 TYR A N 1
ATOM 1380 C CA . TYR A 1 177 ? 1.993 -11.045 -11.377 1.00 96.69 177 TYR A CA 1
ATOM 1381 C C . TYR A 1 177 ? 2.717 -9.711 -11.240 1.00 96.69 177 TYR A C 1
ATOM 1383 O O . TYR A 1 177 ? 2.139 -8.747 -10.738 1.00 96.69 177 TYR A O 1
ATOM 1391 N N . SER A 1 178 ? 3.956 -9.638 -11.714 1.00 96.50 178 SER A N 1
ATOM 1392 C CA . SER A 1 178 ? 4.722 -8.392 -11.739 1.00 96.50 178 SER A CA 1
ATOM 1393 C C . SER A 1 178 ? 5.645 -8.319 -12.944 1.00 96.50 178 SER A C 1
ATOM 1395 O O . SER A 1 178 ? 6.070 -9.337 -13.494 1.00 96.50 178 SER A O 1
ATOM 1397 N N . VAL A 1 179 ? 5.951 -7.095 -13.353 1.00 97.88 179 VAL A N 1
ATOM 1398 C CA . VAL A 1 179 ? 7.000 -6.789 -14.321 1.00 97.88 179 VAL A CA 1
ATOM 1399 C C . VAL A 1 179 ? 7.998 -5.843 -13.670 1.00 97.88 179 VAL A C 1
ATOM 1401 O O . VAL A 1 179 ? 7.609 -4.869 -13.030 1.00 97.88 179 VAL A O 1
ATOM 1404 N N . THR A 1 180 ? 9.283 -6.137 -13.833 1.00 97.12 180 THR A N 1
ATOM 1405 C CA . THR A 1 180 ? 10.390 -5.333 -13.312 1.00 97.12 180 THR A CA 1
ATOM 1406 C C . THR A 1 180 ? 11.277 -4.900 -14.467 1.00 97.12 180 THR A C 1
ATOM 1408 O O . THR A 1 180 ? 11.728 -5.754 -15.230 1.00 97.12 180 THR A O 1
ATOM 1411 N N . LEU A 1 181 ? 11.538 -3.599 -14.566 1.00 98.44 181 LEU A N 1
ATOM 1412 C CA . LEU A 1 181 ? 12.479 -2.970 -15.487 1.00 98.44 181 LEU A CA 1
ATOM 1413 C C . LEU A 1 181 ? 13.763 -2.617 -14.725 1.00 98.44 181 LEU A C 1
ATOM 1415 O O . LEU A 1 181 ? 13.715 -2.038 -13.638 1.00 98.44 181 LEU A O 1
ATOM 1419 N N . TYR A 1 182 ? 14.906 -2.983 -15.292 1.00 98.00 182 TYR A N 1
ATOM 1420 C CA . TYR A 1 182 ? 16.229 -2.730 -14.730 1.00 98.00 182 TYR A CA 1
ATOM 1421 C C . TYR A 1 182 ? 16.909 -1.572 -15.461 1.00 98.00 182 TYR A C 1
ATOM 1423 O O . TYR A 1 182 ? 16.647 -1.329 -16.637 1.00 98.00 182 TYR A O 1
ATOM 1431 N N . GLU A 1 183 ? 17.846 -0.910 -14.783 1.00 97.25 183 GLU A N 1
ATOM 1432 C CA . GLU A 1 183 ? 18.601 0.231 -15.321 1.00 97.25 183 GLU A CA 1
ATOM 1433 C C . GLU A 1 183 ? 19.316 -0.077 -16.650 1.00 97.25 183 GLU A C 1
ATOM 1435 O O . GLU A 1 183 ? 19.458 0.792 -17.498 1.00 97.25 183 GLU A O 1
ATOM 1440 N N . ASN A 1 184 ? 19.698 -1.330 -16.896 1.00 96.75 184 ASN A N 1
ATOM 1441 C CA . ASN A 1 184 ? 20.355 -1.742 -18.140 1.00 96.75 184 ASN A CA 1
ATOM 1442 C C . ASN A 1 184 ? 19.386 -2.092 -19.291 1.00 96.75 184 ASN A C 1
ATOM 1444 O O . ASN A 1 184 ? 19.811 -2.660 -20.301 1.00 96.75 184 ASN A O 1
ATOM 1448 N N . GLY A 1 185 ? 18.089 -1.819 -19.132 1.00 97.69 185 GLY A N 1
ATOM 1449 C CA . GLY A 1 185 ? 17.050 -2.109 -20.120 1.00 97.69 185 GLY A CA 1
ATOM 1450 C C . GLY A 1 185 ? 16.584 -3.562 -20.152 1.00 97.69 185 GLY A C 1
ATOM 1451 O O . GLY A 1 185 ? 15.714 -3.902 -20.955 1.00 97.69 185 GLY A O 1
ATOM 1452 N N . ASN A 1 186 ? 17.131 -4.437 -19.303 1.00 98.31 186 ASN A N 1
ATOM 1453 C CA . ASN A 1 186 ? 16.541 -5.756 -19.108 1.00 98.31 186 ASN A CA 1
ATOM 1454 C C . ASN A 1 186 ? 15.200 -5.617 -18.391 1.00 98.31 186 ASN A C 1
ATOM 1456 O O . ASN A 1 186 ? 15.018 -4.733 -17.554 1.00 98.31 186 ASN A O 1
ATOM 1460 N N . TRP A 1 187 ? 14.285 -6.536 -18.664 1.00 98.31 187 TRP A N 1
ATOM 1461 C CA . TRP A 1 187 ? 13.042 -6.652 -17.921 1.00 98.31 187 TRP A CA 1
ATOM 1462 C C . TRP A 1 187 ? 12.711 -8.111 -17.644 1.00 98.31 187 TRP A C 1
ATOM 1464 O O . TRP A 1 187 ? 13.055 -9.001 -18.420 1.00 98.31 187 TRP A O 1
ATOM 1474 N N . ASN A 1 188 ? 12.029 -8.347 -16.529 1.00 98.06 188 ASN A N 1
ATOM 1475 C CA . ASN A 1 188 ? 11.568 -9.665 -16.113 1.00 98.06 188 ASN A CA 1
ATOM 1476 C C . ASN A 1 188 ? 10.066 -9.611 -15.829 1.00 98.06 188 ASN A C 1
ATOM 1478 O O . ASN A 1 188 ? 9.596 -8.702 -15.147 1.00 98.06 188 ASN A O 1
ATOM 1482 N N . PHE A 1 189 ? 9.329 -10.613 -16.295 1.00 97.94 189 PHE A N 1
ATOM 1483 C CA . PHE A 1 189 ? 7.938 -10.858 -15.933 1.00 97.94 189 PHE A CA 1
ATOM 1484 C C . PHE A 1 189 ? 7.840 -12.080 -15.018 1.00 97.94 189 PHE A C 1
ATOM 1486 O O . PHE A 1 189 ? 8.348 -13.162 -15.339 1.00 97.94 189 PHE A O 1
ATOM 1493 N N . PHE A 1 190 ? 7.155 -11.916 -13.892 1.00 96.00 190 PHE A N 1
ATOM 1494 C CA . PHE A 1 190 ? 6.977 -12.939 -12.873 1.00 96.00 190 PHE A CA 1
ATOM 1495 C C . PHE A 1 190 ? 5.507 -13.331 -12.711 1.00 96.00 190 PHE A C 1
ATOM 1497 O O . PHE A 1 190 ? 4.613 -12.487 -12.719 1.00 96.00 190 PHE A O 1
ATOM 1504 N N . GLY A 1 191 ? 5.280 -14.629 -12.508 1.00 94.94 191 GLY A N 1
ATOM 1505 C CA . GLY A 1 191 ? 4.052 -15.187 -11.945 1.00 94.94 191 GLY A CA 1
ATOM 1506 C C . GLY A 1 191 ? 4.352 -15.697 -10.537 1.00 94.94 191 GLY A C 1
ATOM 1507 O O . GLY A 1 191 ? 5.018 -16.726 -10.365 1.00 94.94 191 GLY A O 1
ATOM 1508 N N . GLY A 1 192 ? 3.928 -14.948 -9.521 1.00 91.25 192 GLY A N 1
ATOM 1509 C CA . GLY A 1 192 ? 4.404 -15.108 -8.150 1.00 91.25 192 GLY A CA 1
ATOM 1510 C C . GLY A 1 192 ? 5.933 -15.028 -8.088 1.00 91.25 192 GLY A C 1
ATOM 1511 O O . GLY A 1 192 ? 6.533 -14.032 -8.470 1.00 91.25 192 GLY A O 1
ATOM 1512 N N . LYS A 1 193 ? 6.593 -16.102 -7.639 1.00 88.06 193 LYS A N 1
ATOM 1513 C CA . LYS A 1 193 ? 8.069 -16.174 -7.575 1.00 88.06 193 LYS A CA 1
ATOM 1514 C C . LYS A 1 193 ? 8.740 -16.625 -8.869 1.00 88.06 193 LYS A C 1
ATOM 1516 O O . LYS A 1 193 ? 9.964 -16.584 -8.978 1.00 88.06 193 LYS A O 1
ATOM 1521 N N . LYS A 1 194 ? 7.978 -17.179 -9.809 1.00 92.88 194 LYS A N 1
ATOM 1522 C CA . LYS A 1 194 ? 8.551 -17.810 -10.993 1.00 92.88 194 LYS A CA 1
ATOM 1523 C C . LYS A 1 194 ? 8.771 -16.739 -12.046 1.00 92.88 194 LYS A C 1
ATOM 1525 O O . LYS A 1 194 ? 7.803 -16.131 -12.488 1.00 92.88 194 LYS A O 1
ATOM 1530 N N . LYS A 1 195 ? 10.016 -16.558 -12.491 1.00 95.62 195 LYS A N 1
ATOM 1531 C CA . LYS A 1 195 ? 10.282 -15.811 -13.722 1.00 95.62 195 LYS A CA 1
ATOM 1532 C C . LYS A 1 195 ? 9.668 -16.579 -14.893 1.00 95.62 195 LYS A C 1
ATOM 1534 O O . LYS A 1 195 ? 9.977 -17.758 -15.085 1.00 95.62 195 LYS A O 1
ATOM 1539 N N . VAL A 1 196 ? 8.757 -15.937 -15.6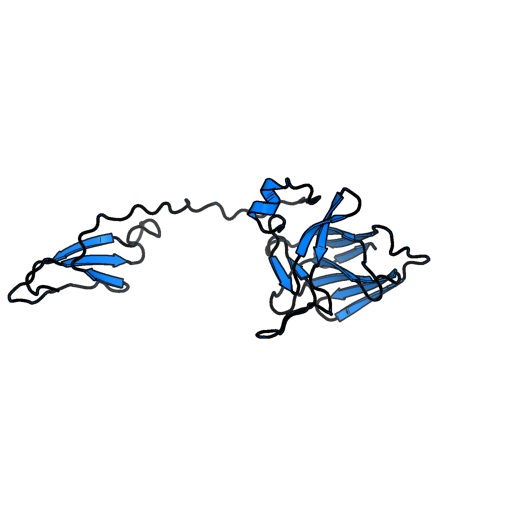12 1.00 97.06 196 VAL A N 1
ATOM 1540 C CA . VAL A 1 196 ? 7.997 -16.539 -16.715 1.00 97.06 196 VAL A CA 1
ATOM 1541 C C . VAL A 1 196 ? 8.559 -16.089 -18.056 1.00 97.06 196 VAL A C 1
ATOM 1543 O O . VAL A 1 196 ? 8.760 -16.931 -18.926 1.00 97.06 196 VAL A O 1
ATOM 1546 N N . LEU A 1 197 ? 8.833 -14.792 -18.205 1.00 97.19 197 LEU A N 1
ATOM 1547 C CA . LEU A 1 197 ? 9.429 -14.197 -19.401 1.00 97.19 197 LEU A CA 1
ATOM 1548 C C . LEU A 1 197 ? 10.476 -13.161 -18.997 1.00 97.19 197 LEU A C 1
ATOM 1550 O O . LEU A 1 197 ? 10.444 -12.632 -17.886 1.00 97.19 197 LEU A O 1
ATOM 1554 N N . ASP A 1 198 ? 11.381 -12.869 -19.917 1.00 97.88 198 ASP A N 1
ATOM 1555 C CA . ASP A 1 198 ? 12.318 -11.761 -19.827 1.00 97.88 198 ASP A CA 1
ATOM 1556 C C . ASP A 1 198 ? 12.658 -11.235 -21.220 1.00 97.88 198 ASP A C 1
ATOM 1558 O O . ASP A 1 198 ? 12.337 -11.860 -22.236 1.00 97.88 198 ASP A O 1
ATOM 1562 N N . GLY A 1 199 ? 13.284 -10.067 -21.256 1.00 97.81 199 GLY A N 1
ATOM 1563 C CA . GLY A 1 199 ? 13.765 -9.460 -22.483 1.00 97.81 199 GLY A CA 1
ATOM 1564 C C . GLY A 1 199 ? 14.679 -8.275 -22.211 1.00 97.81 199 GLY A C 1
ATOM 1565 O O . GLY A 1 199 ? 15.021 -7.973 -21.068 1.00 97.81 199 GLY A O 1
ATOM 1566 N N . ASN A 1 200 ? 15.081 -7.606 -23.288 1.00 98.12 200 ASN A N 1
ATOM 1567 C CA . ASN A 1 200 ? 15.918 -6.415 -23.251 1.00 98.12 200 ASN A CA 1
ATOM 1568 C C . ASN A 1 200 ? 15.369 -5.365 -24.222 1.00 98.12 200 ASN A C 1
ATOM 1570 O O . ASN A 1 200 ? 14.973 -5.699 -25.342 1.00 98.12 200 ASN A O 1
ATOM 1574 N N . ILE A 1 201 ? 15.357 -4.108 -23.789 1.00 97.06 201 ILE A N 1
ATOM 1575 C CA . ILE A 1 201 ? 15.022 -2.957 -24.622 1.00 97.06 201 ILE A CA 1
ATOM 1576 C C . ILE A 1 201 ? 16.310 -2.475 -25.297 1.00 97.06 201 ILE A C 1
ATOM 1578 O O . ILE A 1 201 ? 17.241 -2.000 -24.644 1.00 97.06 201 ILE A O 1
ATOM 1582 N N . ALA A 1 202 ? 16.369 -2.593 -26.624 1.00 96.38 202 ALA A N 1
ATOM 1583 C CA . ALA A 1 202 ? 17.520 -2.133 -27.389 1.00 96.38 202 ALA A CA 1
ATOM 1584 C C . ALA A 1 202 ? 17.686 -0.612 -27.256 1.00 96.38 202 ALA A C 1
ATOM 1586 O O . ALA A 1 202 ? 16.721 0.135 -27.397 1.00 96.38 202 ALA A O 1
ATOM 1587 N N . HIS A 1 203 ? 18.924 -0.158 -27.040 1.00 95.19 203 HIS A N 1
ATOM 1588 C CA . HIS A 1 203 ? 19.251 1.263 -26.858 1.00 95.19 203 HIS A CA 1
ATOM 1589 C C . HIS A 1 203 ? 18.486 1.934 -25.704 1.00 95.19 203 HIS A C 1
ATOM 1591 O O . HIS A 1 203 ? 18.148 3.114 -25.793 1.00 95.19 203 HIS A O 1
ATOM 1597 N N . PHE A 1 204 ? 18.217 1.182 -24.631 1.00 96.88 204 PHE A N 1
ATOM 1598 C CA . PHE A 1 204 ? 17.597 1.713 -23.423 1.00 96.88 204 PHE A CA 1
ATOM 1599 C C . PHE A 1 204 ? 18.390 2.894 -22.848 1.00 96.88 204 PHE A C 1
ATOM 1601 O O . PHE A 1 204 ? 19.618 2.853 -22.765 1.00 96.88 204 PHE A O 1
ATOM 1608 N N . ASP A 1 205 ? 17.670 3.939 -22.447 1.00 96.06 205 ASP A N 1
ATOM 1609 C CA . ASP A 1 205 ? 18.223 5.168 -21.882 1.00 96.06 205 ASP A CA 1
ATOM 1610 C C . ASP A 1 205 ? 17.711 5.334 -20.450 1.00 96.06 205 ASP A C 1
ATOM 1612 O O . ASP A 1 205 ? 16.616 5.852 -20.232 1.00 96.06 205 ASP A O 1
ATOM 1616 N N . SER A 1 206 ? 18.499 4.890 -19.471 1.00 95.75 206 SER A N 1
ATOM 1617 C CA . SER A 1 206 ? 18.129 4.912 -18.051 1.00 95.75 206 SER A CA 1
ATOM 1618 C C . SER A 1 206 ? 17.972 6.309 -17.452 1.00 95.75 206 SER A C 1
ATOM 1620 O O . SER A 1 206 ? 17.471 6.437 -16.336 1.00 95.75 206 SER A O 1
ATOM 1622 N N . SER A 1 207 ? 18.356 7.360 -18.185 1.00 93.94 207 SER A N 1
ATOM 1623 C CA . SER A 1 207 ? 18.162 8.751 -17.763 1.00 93.94 207 SER A CA 1
ATOM 1624 C C . SER A 1 207 ? 16.753 9.288 -18.040 1.00 93.94 207 SER A C 1
ATOM 1626 O O . SER A 1 207 ? 16.426 10.398 -17.615 1.00 93.94 207 SER A O 1
ATOM 1628 N N . LYS A 1 208 ? 15.918 8.522 -18.754 1.00 95.06 208 LYS A N 1
ATOM 1629 C CA . LYS A 1 208 ? 14.556 8.904 -19.137 1.00 95.06 208 LYS A CA 1
ATOM 1630 C C . LYS A 1 208 ? 13.507 8.105 -18.380 1.00 95.06 208 LYS A C 1
ATOM 1632 O O . LYS A 1 208 ? 13.756 6.990 -17.936 1.00 95.06 208 LYS A O 1
ATOM 1637 N N . TRP A 1 209 ? 12.321 8.693 -18.274 1.00 96.50 209 TRP A N 1
ATOM 1638 C CA . TRP A 1 209 ? 11.120 8.006 -17.817 1.00 96.50 209 TRP A CA 1
ATOM 1639 C C . TRP A 1 209 ? 10.669 6.974 -18.852 1.00 96.50 209 TRP A C 1
ATOM 1641 O O . TRP A 1 209 ? 10.609 7.281 -20.045 1.00 96.50 209 TRP A O 1
ATOM 1651 N N . HIS A 1 210 ? 10.321 5.777 -18.386 1.00 97.75 210 HIS A N 1
ATOM 1652 C CA . HIS A 1 210 ? 9.783 4.692 -19.209 1.00 97.75 210 HIS A CA 1
ATOM 1653 C C . HIS A 1 210 ? 8.457 4.216 -18.641 1.00 97.75 210 HIS A C 1
ATOM 1655 O O . HIS A 1 210 ? 8.367 3.913 -17.452 1.00 97.75 210 HIS A O 1
ATOM 1661 N N . ASN A 1 211 ? 7.434 4.127 -19.488 1.00 98.38 211 ASN A N 1
ATOM 1662 C CA . ASN A 1 211 ? 6.139 3.621 -19.061 1.00 98.38 211 ASN A CA 1
ATOM 1663 C C . ASN A 1 211 ? 6.166 2.094 -19.000 1.00 98.38 211 ASN A C 1
ATOM 1665 O O . ASN A 1 211 ? 6.390 1.431 -20.011 1.00 98.38 211 ASN A O 1
ATOM 1669 N N . VAL A 1 212 ? 5.870 1.540 -17.830 1.00 98.50 212 VAL A N 1
ATOM 1670 C CA . VAL A 1 212 ? 5.671 0.103 -17.657 1.00 98.50 212 VAL A CA 1
ATOM 1671 C C . VAL A 1 212 ? 4.211 -0.151 -17.328 1.00 98.50 212 VAL A C 1
ATOM 1673 O O . VAL A 1 212 ? 3.628 0.503 -16.462 1.00 98.50 212 VAL A O 1
ATOM 1676 N N . LYS A 1 213 ? 3.608 -1.124 -18.012 1.00 98.50 213 LYS A N 1
ATOM 1677 C CA . LYS A 1 213 ? 2.207 -1.499 -17.833 1.00 98.50 213 LYS A CA 1
ATOM 1678 C C . LYS A 1 213 ? 2.035 -3.008 -17.760 1.00 98.50 213 LYS A C 1
ATOM 1680 O O . LYS 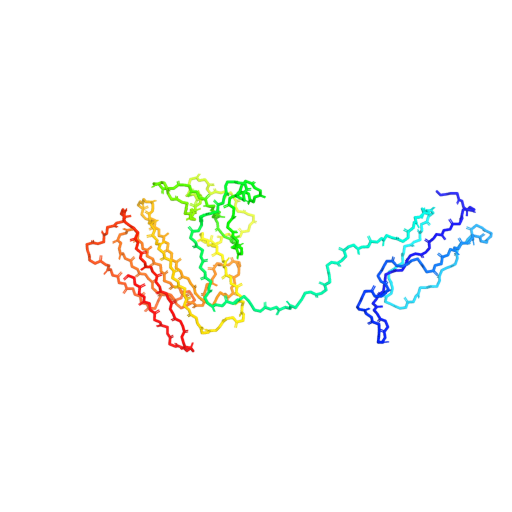A 1 213 ? 2.555 -3.758 -18.583 1.00 98.50 213 LYS A O 1
ATOM 1685 N N . ILE A 1 214 ? 1.203 -3.443 -16.821 1.00 98.44 214 ILE A N 1
ATOM 1686 C CA . ILE A 1 214 ? 0.718 -4.817 -16.705 1.00 98.44 214 ILE A CA 1
ATOM 1687 C C . ILE A 1 214 ? -0.810 -4.815 -16.673 1.00 98.44 214 ILE A C 1
ATOM 1689 O O . ILE A 1 214 ? -1.428 -3.981 -16.014 1.00 98.44 214 ILE A O 1
ATOM 1693 N N . SER A 1 215 ? -1.440 -5.714 -17.427 1.00 98.50 215 SER A N 1
ATOM 1694 C CA . SER A 1 215 ? -2.903 -5.834 -17.499 1.00 98.50 215 SER A CA 1
ATOM 1695 C C . SER A 1 215 ? -3.330 -7.278 -17.296 1.00 98.50 215 SER A C 1
ATOM 1697 O O . SER A 1 215 ? -2.680 -8.186 -17.809 1.00 98.50 215 SER A O 1
ATOM 1699 N N . ALA A 1 216 ? -4.429 -7.473 -16.573 1.00 98.25 216 ALA A N 1
ATOM 1700 C CA . ALA A 1 216 ? -5.047 -8.771 -16.370 1.00 98.25 216 ALA A CA 1
ATOM 1701 C C . ALA A 1 216 ? -6.501 -8.759 -16.840 1.00 98.25 216 ALA A C 1
ATOM 1703 O O . ALA A 1 216 ? -7.309 -7.943 -16.386 1.00 98.25 216 ALA A O 1
ATOM 1704 N N . LEU A 1 217 ? -6.834 -9.719 -17.698 1.00 98.12 217 LEU A N 1
ATOM 1705 C CA . LEU A 1 217 ? -8.202 -10.071 -18.050 1.00 98.12 217 LEU A CA 1
ATOM 1706 C C . LEU A 1 217 ? -8.373 -11.573 -17.826 1.00 98.12 217 LEU A C 1
ATOM 1708 O O . LEU A 1 217 ? -7.898 -12.398 -18.599 1.00 98.12 217 LEU A O 1
ATOM 1712 N N . ASN A 1 218 ? -9.041 -11.942 -16.737 1.00 96.75 218 ASN A N 1
ATOM 1713 C CA . ASN A 1 218 ? -9.145 -13.317 -16.261 1.00 96.75 218 ASN A CA 1
ATOM 1714 C C . ASN A 1 218 ? -7.753 -13.942 -16.067 1.00 96.75 218 ASN A C 1
ATOM 1716 O O . ASN A 1 218 ? -7.022 -13.542 -15.161 1.00 96.75 218 ASN A O 1
ATOM 1720 N N . ASN A 1 219 ? -7.367 -14.898 -16.908 1.00 95.19 219 ASN A N 1
ATOM 1721 C CA . ASN A 1 219 ? -6.054 -15.540 -16.848 1.00 95.19 219 ASN A CA 1
ATOM 1722 C C . ASN A 1 219 ? -5.075 -14.999 -17.899 1.00 95.19 219 ASN A C 1
ATOM 1724 O O . ASN A 1 219 ? -3.914 -15.400 -17.893 1.00 95.19 219 ASN A O 1
ATOM 1728 N N . ASP A 1 220 ? -5.518 -14.083 -18.762 1.00 97.44 220 ASP A N 1
ATOM 1729 C CA . ASP A 1 220 ? -4.674 -13.464 -19.775 1.00 97.44 220 ASP A CA 1
ATOM 1730 C C . ASP A 1 220 ? -3.951 -12.264 -19.164 1.00 97.44 220 ASP A C 1
ATOM 1732 O O . ASP A 1 220 ? -4.577 -11.288 -18.734 1.00 97.44 220 ASP A O 1
ATOM 1736 N N . ILE A 1 221 ? -2.622 -12.362 -19.103 1.00 98.12 221 ILE A N 1
ATOM 1737 C CA . ILE A 1 221 ? -1.744 -11.321 -18.571 1.00 98.12 221 ILE A CA 1
ATOM 1738 C C . ILE A 1 221 ? -0.919 -10.745 -19.716 1.00 98.12 221 ILE A C 1
ATOM 1740 O O . ILE A 1 221 ? -0.207 -11.476 -20.405 1.00 98.12 221 ILE A O 1
ATOM 1744 N N . THR A 1 222 ? -0.997 -9.430 -19.907 1.00 97.94 222 THR A N 1
ATOM 1745 C CA . THR A 1 222 ? -0.221 -8.710 -20.924 1.00 97.94 222 THR A CA 1
ATOM 1746 C C . THR A 1 222 ? 0.697 -7.694 -20.267 1.00 97.94 222 THR A C 1
ATOM 1748 O O . THR A 1 222 ? 0.283 -6.991 -19.343 1.00 97.94 222 THR A O 1
ATOM 1751 N N . VAL A 1 223 ? 1.916 -7.585 -20.784 1.00 97.62 223 VAL A N 1
ATOM 1752 C CA . VAL A 1 223 ? 2.946 -6.661 -20.302 1.00 97.62 223 VAL A CA 1
ATOM 1753 C C . VAL A 1 223 ? 3.386 -5.751 -21.445 1.00 97.62 223 VAL A C 1
ATOM 1755 O O . VAL A 1 223 ? 3.492 -6.189 -22.592 1.00 97.62 223 VAL A O 1
ATOM 1758 N N . SER A 1 224 ? 3.642 -4.488 -21.124 1.00 96.50 224 SER A N 1
ATOM 1759 C CA . SER A 1 224 ? 4.283 -3.507 -22.000 1.00 96.50 224 SER A CA 1
ATOM 1760 C C . SER A 1 224 ? 5.367 -2.784 -21.202 1.00 96.50 224 SER A C 1
ATOM 1762 O O . SER A 1 224 ? 5.121 -2.385 -20.063 1.00 96.50 224 SER A O 1
ATOM 1764 N N . VAL A 1 225 ? 6.556 -2.690 -21.790 1.00 91.12 225 VAL A N 1
ATOM 1765 C CA . VAL A 1 225 ? 7.786 -2.087 -21.251 1.00 91.12 225 VAL A CA 1
ATOM 1766 C C . VAL A 1 225 ? 8.462 -1.272 -22.340 1.00 91.12 225 VAL A C 1
ATOM 1768 O O . VAL A 1 225 ? 8.229 -1.606 -23.529 1.00 91.12 225 VAL A O 1
#

pLDDT: mean 92.37, std 7.17, range [55.34, 98.62]

Organism: NCBI:txid408170